Protein AF-A0A1G8CJ69-F1 (afdb_monomer)

Sequence (286 aa):
MAADPPPPPDDTPDSRPATDNGPPLNPCVRALREAMRLYAEAVLDRARAMPDGRVGAVDLLAIQAYLMRRDSNVEAYLDSLMVECREWQRAALMNELRGDTFHRLLVGLFEDRLTPRGELGRDDPERLPRQALPAFFQWAHGVLGAEFVTRQERACERAKGRLIEQAGMAFDWADLERQPEVVTILQETAYRLITHFGRNFRGKVATFITKMNYNLTETDRSFGLGRGYLINERRTRLLLSALIRPIDPEAMGPEARQTLARNLGEGKLAIIQRLKAEVASLDGGG

Secondary structure (DSSP, 8-state):
-PPPPPPPP------------PSPP-HHHHHHHHHHHHHHHHHHHHHHTSTT----HHHHHHHHHHHTTS-HHHHHHHHHHHHHHHHHHHHHHHHHHHH-HHHHHHHHTTGGGBPPTT----S-TTSB-GGGHHHHHHHHHHHH-HHHHHHHHHHHHHHHHHHHHHHTT---HHHHHT-HHHHHHHHHHHHHHHHTTTTSHHHHHHHHHHHHHHTS-THHHHTT--GGGS--HHHHHHHHHHHHGGG-TTSS-HHHHHHHHHHH-HHHHHHHHHHHHHHHGGGG--

Radius of gyration: 27.75 Å; Cα contacts (8 Å, |Δi|>4): 215; chains: 1; bounding box: 89×52×67 Å

Solvent-accessible surface area (backbone atoms only — not comparable to full-atom values): 16541 Å² total; per-residue (Å²): 138,85,81,82,79,80,81,79,84,82,86,68,81,82,86,65,81,81,74,88,72,64,79,82,71,55,48,54,60,48,40,52,52,48,56,50,46,55,51,51,49,55,51,51,53,50,14,71,74,31,97,83,51,66,73,50,74,69,52,52,52,47,50,52,51,41,73,73,67,72,46,75,68,56,52,54,49,52,49,50,36,53,48,49,24,48,52,48,50,50,50,50,49,55,52,47,46,71,68,38,59,43,56,43,56,59,44,63,52,41,53,91,37,37,42,61,89,95,53,78,55,56,77,50,71,84,38,39,44,66,84,44,49,64,35,48,51,57,49,47,46,71,74,61,32,67,72,54,50,57,53,48,37,55,50,40,48,51,54,47,50,52,45,33,72,74,50,49,94,67,67,54,70,72,62,51,60,65,34,70,67,47,45,45,52,51,34,55,49,31,49,56,64,56,56,68,31,74,89,46,47,69,65,43,48,54,51,47,36,50,53,42,37,66,68,55,54,67,64,38,64,76,70,67,52,49,81,47,65,58,61,44,60,60,37,49,29,55,53,53,53,32,44,39,59,80,63,40,62,85,86,39,56,73,68,56,33,50,51,49,32,70,71,72,34,64,81,54,52,60,54,46,55,55,50,51,54,57,46,62,54,45,81,73,70,136

Nearest PDB structures (foldseek):
  6r6g-assembly1_AI  TM=2.633E-01  e=9.887E+00  Canis lupus familiaris

Organism: NCBI:txid83401

Structure (mmCIF, N/CA/C/O backbone):
data_AF-A0A1G8CJ69-F1
#
_entry.id   AF-A0A1G8CJ69-F1
#
loop_
_atom_site.group_PDB
_atom_site.id
_atom_site.type_symbol
_atom_site.label_atom_id
_atom_site.label_alt_id
_atom_site.label_comp_id
_atom_site.label_asym_id
_atom_site.label_entity_id
_atom_site.label_seq_id
_atom_site.pdbx_PDB_ins_code
_atom_site.Cartn_x
_atom_site.Cartn_y
_atom_site.Cartn_z
_atom_site.occupancy
_atom_site.B_iso_or_equiv
_atom_site.auth_seq_id
_atom_site.auth_comp_id
_atom_site.auth_asym_id
_atom_site.auth_atom_id
_atom_site.pdbx_PDB_model_num
ATOM 1 N N . MET A 1 1 ? 67.871 -35.019 26.851 1.00 45.22 1 MET A N 1
ATOM 2 C CA . MET A 1 1 ? 67.295 -35.215 25.505 1.00 45.22 1 MET A CA 1
ATOM 3 C C . MET A 1 1 ? 66.673 -33.894 25.098 1.00 45.22 1 MET A C 1
ATOM 5 O O . MET A 1 1 ? 65.666 -33.521 25.682 1.00 45.22 1 MET A O 1
ATOM 9 N N . ALA A 1 2 ? 67.347 -33.137 24.234 1.00 42.69 2 ALA A N 1
ATOM 10 C CA . ALA A 1 2 ? 66.811 -31.895 23.683 1.00 42.69 2 ALA A CA 1
ATOM 11 C C . ALA A 1 2 ? 65.907 -32.257 22.497 1.00 42.69 2 ALA A C 1
ATOM 13 O O . ALA A 1 2 ? 66.294 -33.095 21.686 1.00 42.69 2 ALA A O 1
ATOM 14 N N . ALA A 1 3 ? 64.696 -31.703 22.460 1.00 48.47 3 ALA A N 1
ATOM 15 C CA . ALA A 1 3 ? 63.753 -31.902 21.367 1.00 48.47 3 ALA A CA 1
ATOM 16 C C . ALA A 1 3 ? 64.145 -31.008 20.183 1.00 48.47 3 ALA A C 1
ATOM 18 O O . ALA A 1 3 ? 64.441 -29.829 20.388 1.00 48.47 3 ALA A O 1
ATOM 19 N N . ASP A 1 4 ? 64.156 -31.575 18.977 1.00 51.31 4 ASP A N 1
ATOM 20 C CA . ASP A 1 4 ? 64.440 -30.834 17.748 1.00 51.31 4 ASP A CA 1
ATOM 21 C C . ASP A 1 4 ? 63.375 -29.755 17.487 1.00 51.31 4 ASP A C 1
ATOM 23 O O . ASP A 1 4 ? 62.184 -29.982 17.741 1.00 51.31 4 ASP A O 1
ATOM 27 N N . PRO A 1 5 ? 63.774 -28.576 16.978 1.00 56.09 5 PRO A N 1
ATOM 28 C CA . PRO A 1 5 ? 62.833 -27.532 16.609 1.00 56.09 5 PRO A CA 1
ATOM 29 C C . PRO A 1 5 ? 62.023 -27.929 15.360 1.00 56.09 5 PRO A C 1
ATOM 31 O O . PRO A 1 5 ? 62.536 -28.625 14.480 1.00 56.09 5 PRO A O 1
ATOM 34 N N . PRO A 1 6 ? 60.757 -27.483 15.262 1.00 56.31 6 PRO A N 1
ATOM 35 C CA . PRO A 1 6 ? 59.892 -27.799 14.132 1.00 56.31 6 PRO A CA 1
ATOM 36 C C . PRO A 1 6 ? 60.405 -27.160 12.830 1.00 56.31 6 PRO A C 1
ATOM 38 O O . PRO A 1 6 ? 61.030 -26.095 12.872 1.00 56.31 6 PRO A O 1
ATOM 41 N N . PRO A 1 7 ? 60.131 -27.786 11.669 1.00 57.97 7 PRO A N 1
ATOM 42 C CA . PRO A 1 7 ? 60.542 -27.251 10.379 1.00 57.97 7 PRO A CA 1
ATOM 43 C C . PRO A 1 7 ? 59.833 -25.918 10.077 1.00 57.97 7 PRO A C 1
ATOM 45 O O . PRO A 1 7 ? 58.704 -25.705 10.531 1.00 57.97 7 PRO A O 1
ATOM 48 N N . PRO A 1 8 ? 60.481 -25.018 9.317 1.00 53.69 8 PRO A N 1
ATOM 49 C CA . PRO A 1 8 ? 59.884 -23.748 8.925 1.00 53.69 8 PRO A CA 1
ATOM 50 C C . PRO A 1 8 ? 58.683 -23.956 7.984 1.00 53.69 8 PRO A C 1
ATOM 52 O O . PRO A 1 8 ? 58.622 -24.971 7.285 1.00 53.69 8 PRO A O 1
ATOM 55 N N . PRO A 1 9 ? 57.726 -23.009 7.967 1.00 47.78 9 PRO A N 1
ATOM 56 C CA . PRO A 1 9 ? 56.557 -23.074 7.100 1.00 47.78 9 PRO A CA 1
ATOM 57 C C . PRO A 1 9 ? 56.954 -23.018 5.619 1.00 47.78 9 PRO A C 1
ATOM 59 O O . PRO A 1 9 ? 57.871 -22.301 5.224 1.00 47.78 9 PRO A O 1
ATOM 62 N N . ASP A 1 10 ? 56.250 -23.813 4.821 1.00 49.62 10 ASP A N 1
ATOM 63 C CA . ASP A 1 10 ? 56.398 -23.920 3.372 1.00 49.62 10 ASP A CA 1
ATOM 64 C C . ASP A 1 10 ? 55.768 -22.685 2.700 1.00 49.62 10 ASP A C 1
ATOM 66 O O . ASP A 1 10 ? 54.551 -22.603 2.544 1.00 49.62 10 ASP A O 1
ATOM 70 N N . ASP A 1 11 ? 56.594 -21.695 2.347 1.00 46.69 11 ASP A N 1
ATOM 71 C CA . ASP A 1 11 ? 56.202 -20.478 1.615 1.00 46.69 11 ASP A CA 1
ATOM 72 C C . ASP A 1 11 ? 56.111 -20.735 0.097 1.00 46.69 11 ASP A C 1
ATOM 74 O O . ASP A 1 11 ? 56.645 -19.984 -0.726 1.00 46.69 11 ASP A O 1
ATOM 78 N N . THR A 1 12 ? 55.440 -21.811 -0.316 1.00 44.16 12 THR A N 1
ATOM 79 C CA . THR A 1 12 ? 55.076 -21.990 -1.723 1.00 44.16 12 THR A CA 1
ATOM 80 C C . THR A 1 12 ? 53.770 -21.237 -2.019 1.00 44.16 12 THR A C 1
ATOM 82 O O . THR A 1 12 ? 52.742 -21.514 -1.399 1.00 44.16 12 THR A O 1
ATOM 85 N N . PRO A 1 13 ? 53.757 -20.268 -2.961 1.00 41.50 13 PRO A N 1
ATOM 86 C CA . PRO A 1 13 ? 52.532 -19.583 -3.355 1.00 41.50 13 PRO A CA 1
ATOM 87 C C . PRO A 1 13 ? 51.543 -20.600 -3.934 1.00 41.50 13 PRO A C 1
ATOM 89 O O . PRO A 1 13 ? 51.827 -21.235 -4.955 1.00 41.50 13 PRO A O 1
ATOM 92 N N . ASP A 1 14 ? 50.390 -20.745 -3.276 1.00 41.66 14 ASP A N 1
ATOM 93 C CA . ASP A 1 14 ? 49.285 -21.615 -3.686 1.00 41.66 14 ASP A CA 1
ATOM 94 C C . ASP A 1 14 ? 48.839 -21.221 -5.103 1.00 41.66 14 ASP A C 1
ATOM 96 O O . ASP A 1 14 ? 48.087 -20.273 -5.323 1.00 41.66 14 ASP A O 1
ATOM 100 N N . SER A 1 15 ? 49.372 -21.932 -6.094 1.00 43.75 15 SER A N 1
ATOM 101 C CA . SER A 1 15 ? 49.127 -21.714 -7.519 1.00 43.75 15 SER A CA 1
ATOM 102 C C . SER A 1 15 ? 47.816 -22.383 -7.925 1.00 43.75 15 SER A C 1
ATOM 104 O O . SER A 1 15 ? 47.763 -23.187 -8.855 1.00 43.75 15 SER A O 1
ATOM 106 N N . ARG A 1 16 ? 46.739 -22.081 -7.196 1.00 37.69 16 ARG A N 1
ATOM 107 C CA . ARG A 1 16 ? 45.383 -22.427 -7.615 1.00 37.69 16 ARG A CA 1
ATOM 108 C C . ARG A 1 16 ? 44.855 -21.272 -8.457 1.00 37.69 16 ARG A C 1
ATOM 110 O O . ARG A 1 16 ? 44.857 -20.138 -7.979 1.00 37.69 16 ARG A O 1
ATOM 117 N N . PRO A 1 17 ? 44.404 -21.515 -9.699 1.00 35.09 17 PRO A N 1
ATOM 118 C CA . PRO A 1 17 ? 43.742 -20.475 -10.466 1.00 35.09 17 PRO A CA 1
ATOM 119 C C . PRO A 1 17 ? 42.522 -20.011 -9.670 1.00 35.09 17 PRO A C 1
ATOM 121 O O . PRO A 1 17 ? 41.665 -20.819 -9.309 1.00 35.09 17 PRO A O 1
ATOM 124 N N . ALA A 1 18 ? 42.472 -18.714 -9.367 1.00 35.69 18 ALA A N 1
ATOM 125 C CA . ALA A 1 18 ? 41.306 -18.087 -8.775 1.00 35.69 18 ALA A CA 1
ATOM 126 C C . ALA A 1 18 ? 40.129 -18.297 -9.733 1.00 35.69 18 ALA A C 1
ATOM 128 O O . ALA A 1 18 ? 40.021 -17.636 -10.765 1.00 35.69 18 ALA A O 1
ATOM 129 N N . THR A 1 19 ? 39.263 -19.260 -9.430 1.00 38.28 19 THR A N 1
ATOM 130 C CA . THR A 1 19 ? 37.958 -19.333 -10.071 1.00 38.28 19 THR A CA 1
ATOM 131 C C . THR A 1 19 ? 37.198 -18.090 -9.640 1.00 38.28 19 THR A C 1
ATOM 133 O O . THR A 1 19 ? 36.816 -17.981 -8.474 1.00 38.28 19 THR A O 1
ATOM 136 N N . ASP A 1 20 ? 37.019 -17.161 -10.577 1.00 40.16 20 ASP A N 1
ATOM 137 C CA . ASP A 1 20 ? 36.203 -15.945 -10.491 1.00 40.16 20 ASP A CA 1
ATOM 138 C C . ASP A 1 20 ? 34.706 -16.293 -10.377 1.00 40.16 20 ASP A C 1
ATOM 140 O O . ASP A 1 20 ? 33.864 -15.888 -11.170 1.00 40.16 20 ASP A O 1
ATOM 144 N N . ASN A 1 21 ? 34.368 -17.125 -9.393 1.00 40.56 21 ASN A N 1
ATOM 145 C CA . ASN A 1 21 ? 33.006 -17.498 -9.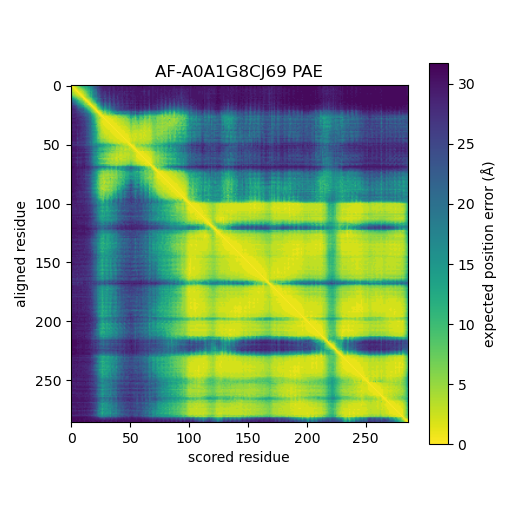042 1.00 40.56 21 ASN A CA 1
ATOM 146 C C . ASN A 1 21 ? 32.571 -16.656 -7.843 1.00 40.56 21 ASN A C 1
ATOM 148 O O . ASN A 1 21 ? 32.155 -17.173 -6.804 1.00 40.56 21 ASN A O 1
ATOM 152 N N . GLY A 1 22 ? 32.693 -15.334 -7.987 1.00 39.97 22 GLY A N 1
ATOM 153 C CA . GLY A 1 22 ? 31.929 -14.419 -7.153 1.00 39.97 22 GLY A CA 1
ATOM 154 C C . GLY A 1 22 ? 30.428 -14.719 -7.281 1.00 39.97 22 GLY A C 1
ATOM 155 O O . GLY A 1 22 ? 29.999 -15.354 -8.251 1.00 39.97 22 GLY A O 1
ATOM 156 N N . PRO A 1 23 ? 29.600 -14.289 -6.312 1.00 45.31 23 PRO A N 1
ATOM 157 C CA . PRO A 1 23 ? 28.154 -14.429 -6.433 1.00 45.31 23 PRO A CA 1
ATOM 158 C C . PRO A 1 23 ? 27.693 -13.867 -7.789 1.00 45.31 23 PRO A C 1
ATOM 160 O O . PRO A 1 23 ? 28.238 -12.849 -8.233 1.00 45.31 23 PRO A O 1
ATOM 163 N N . PRO A 1 24 ? 26.722 -14.513 -8.462 1.00 58.28 24 PRO A N 1
ATOM 164 C CA . PRO A 1 24 ? 26.278 -14.080 -9.779 1.00 58.28 24 PRO A CA 1
ATOM 165 C C . PRO A 1 24 ? 25.911 -12.596 -9.730 1.00 58.28 24 PRO A C 1
ATOM 167 O O . PRO A 1 24 ? 25.142 -12.157 -8.872 1.00 58.28 24 PRO A O 1
ATOM 170 N N . LEU A 1 25 ? 26.516 -11.816 -10.629 1.00 58.97 25 LEU A N 1
ATOM 171 C CA . LEU A 1 25 ? 26.306 -10.375 -10.696 1.00 58.97 25 LEU A CA 1
ATOM 172 C C . LEU A 1 25 ? 24.818 -10.043 -10.823 1.00 58.97 25 LEU A C 1
ATOM 174 O O . LEU A 1 25 ? 24.097 -10.677 -11.594 1.00 58.97 25 LEU A O 1
ATOM 178 N N . ASN A 1 26 ? 24.389 -9.003 -10.100 1.00 71.25 26 ASN A N 1
ATOM 179 C CA . ASN A 1 26 ? 23.052 -8.424 -10.212 1.00 71.25 26 ASN A CA 1
ATOM 180 C C . ASN A 1 26 ? 22.686 -8.248 -11.706 1.00 71.25 26 ASN A C 1
ATOM 182 O O . ASN A 1 26 ? 23.450 -7.591 -12.422 1.00 71.25 26 ASN A O 1
ATOM 186 N N . PRO A 1 27 ? 21.547 -8.787 -12.185 1.00 68.44 27 PRO A N 1
ATOM 187 C CA . PRO A 1 27 ? 21.136 -8.712 -13.588 1.00 68.44 27 PRO A CA 1
ATOM 188 C C . PRO A 1 27 ? 21.118 -7.293 -14.166 1.00 68.44 27 PRO A C 1
ATOM 190 O O . PRO A 1 27 ? 21.451 -7.110 -15.330 1.00 68.44 27 PRO A O 1
ATOM 193 N N . CYS A 1 28 ? 20.832 -6.271 -13.356 1.00 66.81 28 CYS A N 1
ATOM 194 C CA . CYS A 1 28 ? 20.892 -4.869 -13.772 1.00 66.81 28 CYS A CA 1
ATOM 195 C C . CYS A 1 28 ? 22.339 -4.383 -13.982 1.00 66.81 28 CYS A C 1
ATOM 197 O O . CYS A 1 28 ? 22.621 -3.633 -14.914 1.00 66.81 28 CYS A O 1
ATOM 199 N N . VAL A 1 29 ? 23.280 -4.840 -13.149 1.00 71.62 29 VAL A N 1
ATOM 200 C CA . VAL A 1 29 ? 24.717 -4.561 -13.321 1.00 71.62 29 VAL A CA 1
ATOM 201 C C . VAL A 1 29 ? 25.265 -5.323 -14.526 1.00 71.62 29 VAL A C 1
ATOM 203 O O . VAL A 1 29 ? 26.074 -4.779 -15.275 1.00 71.62 29 VAL A O 1
ATOM 206 N N . ARG A 1 30 ? 24.793 -6.554 -14.754 1.00 73.81 30 ARG A N 1
ATOM 207 C CA . ARG A 1 30 ? 25.085 -7.330 -15.964 1.00 73.81 30 ARG A CA 1
ATOM 208 C C . ARG A 1 30 ? 24.568 -6.616 -17.215 1.00 73.81 30 ARG A C 1
ATOM 210 O O . ARG A 1 30 ? 25.341 -6.443 -18.148 1.00 73.81 30 ARG A O 1
ATOM 217 N N . ALA A 1 31 ? 23.324 -6.136 -17.202 1.00 68.88 31 ALA A N 1
ATOM 218 C CA . ALA A 1 31 ? 22.724 -5.392 -18.308 1.00 68.88 31 ALA A CA 1
ATOM 219 C C . ALA A 1 31 ? 23.498 -4.106 -18.633 1.00 68.88 31 ALA A C 1
ATOM 221 O O . ALA A 1 31 ? 23.825 -3.856 -19.790 1.00 68.88 31 ALA A O 1
ATOM 222 N N . LEU A 1 32 ? 23.865 -3.326 -17.610 1.00 70.88 32 LEU A N 1
ATOM 223 C CA . LEU A 1 32 ? 24.667 -2.114 -17.783 1.00 70.88 32 LEU A CA 1
ATOM 224 C C . LEU A 1 32 ? 26.063 -2.422 -18.341 1.00 70.88 32 LEU A C 1
ATOM 226 O O . LEU A 1 32 ? 26.527 -1.750 -19.260 1.00 70.88 32 LEU A O 1
ATOM 230 N N . ARG A 1 33 ? 26.729 -3.450 -17.802 1.00 77.88 33 ARG A N 1
ATOM 231 C CA . ARG A 1 33 ? 28.052 -3.887 -18.264 1.00 77.88 33 ARG A CA 1
ATOM 232 C C . ARG A 1 33 ? 28.015 -4.330 -19.720 1.00 77.88 33 ARG A C 1
ATOM 234 O O . ARG A 1 33 ? 28.920 -4.000 -20.477 1.00 77.88 33 ARG A O 1
ATOM 241 N N . GLU A 1 34 ? 26.971 -5.046 -20.103 1.00 74.50 34 GLU A N 1
ATOM 242 C CA . GLU A 1 34 ? 26.812 -5.564 -21.452 1.00 74.50 34 GLU A CA 1
ATOM 243 C C . GLU A 1 34 ? 26.470 -4.458 -22.458 1.00 74.50 34 GLU A C 1
ATOM 245 O O . GLU A 1 34 ? 27.076 -4.392 -23.525 1.00 74.50 34 GLU A O 1
ATOM 250 N N . ALA A 1 35 ? 25.602 -3.511 -22.087 1.00 74.06 35 ALA A N 1
ATOM 251 C CA . ALA A 1 35 ? 25.347 -2.314 -22.889 1.00 74.06 35 ALA A CA 1
ATOM 252 C C . ALA A 1 35 ? 26.631 -1.487 -23.103 1.00 74.06 35 ALA A C 1
ATOM 254 O O . ALA A 1 35 ? 26.912 -1.036 -24.214 1.00 74.06 35 ALA A O 1
ATOM 255 N N . MET A 1 36 ? 27.451 -1.339 -22.057 1.00 78.44 36 MET A N 1
ATOM 256 C CA . MET A 1 36 ? 28.762 -0.693 -22.157 1.00 78.44 36 MET A CA 1
ATOM 257 C C . MET A 1 36 ? 29.745 -1.479 -23.033 1.00 78.44 36 MET A C 1
ATOM 259 O O . MET A 1 36 ? 30.497 -0.859 -23.783 1.00 78.44 36 MET A O 1
ATOM 263 N N . ARG A 1 37 ? 29.743 -2.818 -22.961 1.00 84.06 37 ARG A N 1
ATOM 264 C CA . ARG A 1 37 ? 30.584 -3.686 -23.800 1.00 84.06 37 ARG A CA 1
ATOM 265 C C . ARG A 1 37 ? 30.247 -3.503 -25.278 1.00 84.06 37 ARG A C 1
ATOM 267 O O . ARG A 1 37 ? 31.147 -3.221 -26.060 1.00 84.06 37 ARG A O 1
ATOM 274 N N . LEU A 1 38 ? 28.965 -3.578 -25.637 1.00 81.00 38 LEU A N 1
ATOM 275 C CA . LEU A 1 38 ? 28.490 -3.391 -27.014 1.00 81.00 38 LEU A CA 1
ATOM 276 C C . LEU A 1 38 ? 28.837 -1.999 -27.558 1.00 81.00 38 LEU A C 1
ATOM 278 O O . LEU A 1 38 ? 29.275 -1.864 -28.699 1.00 81.00 38 LEU A O 1
ATOM 282 N N . TYR A 1 39 ? 28.700 -0.961 -26.727 1.00 78.75 39 TYR A N 1
ATOM 283 C CA . TYR A 1 39 ? 29.102 0.394 -27.100 1.00 78.75 39 TYR A CA 1
ATOM 284 C C . TYR A 1 39 ? 30.619 0.505 -27.315 1.00 78.75 39 TYR A C 1
ATOM 286 O O . TYR A 1 39 ? 31.064 1.075 -28.310 1.00 78.75 39 TYR A O 1
ATOM 294 N N . ALA A 1 40 ? 31.425 -0.062 -26.412 1.00 82.50 40 ALA A N 1
ATOM 295 C CA . ALA A 1 40 ? 32.881 -0.050 -26.521 1.00 82.50 40 ALA A CA 1
ATOM 296 C C . ALA A 1 40 ? 33.382 -0.831 -27.746 1.00 82.50 40 ALA A C 1
ATOM 298 O O . ALA A 1 40 ? 34.284 -0.359 -28.434 1.00 82.50 40 ALA A O 1
ATOM 299 N N . GLU A 1 41 ? 32.779 -1.981 -28.056 1.00 84.56 41 GLU A N 1
ATOM 300 C CA . GLU A 1 41 ? 33.082 -2.763 -29.261 1.00 84.56 41 GLU A CA 1
ATOM 301 C C . GLU A 1 41 ? 32.765 -1.977 -30.532 1.00 84.56 41 GLU A C 1
ATOM 303 O O . GLU A 1 41 ? 33.629 -1.855 -31.397 1.00 84.56 41 GLU A O 1
ATOM 308 N N . ALA A 1 42 ? 31.599 -1.328 -30.602 1.00 82.19 42 ALA A N 1
ATOM 309 C CA . ALA A 1 42 ? 31.244 -0.487 -31.743 1.00 82.19 42 ALA A CA 1
ATOM 310 C C . ALA A 1 42 ? 32.211 0.701 -31.930 1.00 82.19 42 ALA A C 1
ATOM 312 O O . ALA A 1 42 ? 32.566 1.048 -33.059 1.00 82.19 42 ALA A O 1
ATOM 313 N N . VAL A 1 43 ? 32.683 1.309 -30.835 1.00 82.19 43 VAL A N 1
ATOM 314 C CA . VAL A 1 43 ? 33.709 2.366 -30.876 1.00 82.19 43 VAL A CA 1
ATOM 315 C C . VAL A 1 43 ? 35.056 1.816 -31.349 1.00 82.19 43 VAL A C 1
ATOM 317 O O . VAL A 1 43 ? 35.713 2.452 -32.173 1.00 82.19 43 VAL A O 1
ATOM 320 N N . LEU A 1 44 ? 35.472 0.642 -30.866 1.00 83.88 44 LEU A N 1
ATOM 321 C CA . LEU A 1 44 ? 36.734 0.007 -31.255 1.00 83.88 44 LEU A CA 1
ATOM 322 C C . LEU A 1 44 ? 36.736 -0.418 -32.723 1.00 83.88 44 LEU A C 1
ATOM 324 O O . LEU A 1 44 ? 37.721 -0.186 -33.422 1.00 83.88 44 LEU A O 1
ATOM 328 N N . ASP A 1 45 ? 35.642 -0.992 -33.212 1.00 84.50 45 ASP A N 1
ATOM 329 C CA . ASP A 1 45 ? 35.514 -1.378 -34.616 1.00 84.50 45 ASP A CA 1
ATOM 330 C C . ASP A 1 45 ? 35.494 -0.149 -35.526 1.00 84.50 45 ASP A C 1
ATOM 332 O O . ASP A 1 45 ? 36.147 -0.137 -36.573 1.00 84.50 45 ASP A O 1
ATOM 336 N N . ARG A 1 46 ? 34.848 0.940 -35.089 1.00 82.06 46 ARG A N 1
ATOM 337 C CA . ARG A 1 46 ? 34.913 2.221 -35.797 1.00 82.06 46 ARG A CA 1
ATOM 338 C C . ARG A 1 46 ? 36.326 2.799 -35.807 1.00 82.06 46 ARG A C 1
ATOM 340 O O . ARG A 1 46 ? 36.763 3.255 -36.856 1.00 82.06 46 ARG A O 1
ATOM 347 N N . ALA A 1 47 ? 37.048 2.742 -34.689 1.00 82.81 47 ALA A N 1
ATOM 348 C CA . ALA A 1 47 ? 38.440 3.184 -34.610 1.00 82.81 47 ALA A CA 1
ATOM 349 C C . ALA A 1 47 ? 39.344 2.372 -35.551 1.00 82.81 47 ALA A C 1
ATOM 351 O O . ALA A 1 47 ? 40.150 2.947 -36.272 1.00 82.81 47 ALA A O 1
ATOM 352 N N . ARG A 1 48 ? 39.174 1.044 -35.603 1.00 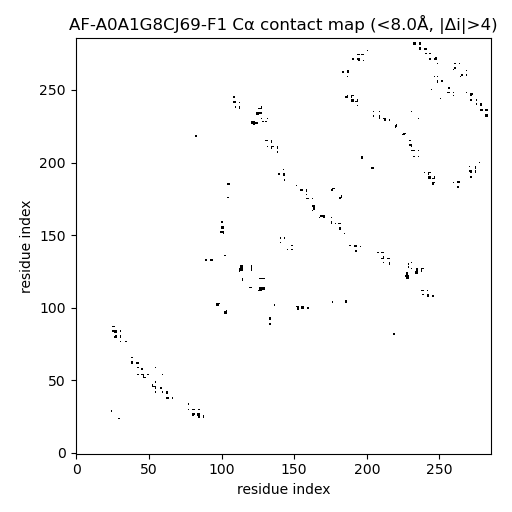86.06 48 ARG A N 1
ATOM 353 C CA . ARG A 1 48 ? 39.927 0.147 -36.502 1.00 86.06 48 ARG A CA 1
ATOM 354 C C . ARG A 1 48 ? 39.648 0.405 -37.981 1.00 86.06 48 ARG A C 1
ATOM 356 O O . ARG A 1 48 ? 40.527 0.187 -38.807 1.00 86.06 48 ARG A O 1
ATOM 363 N N . ALA A 1 49 ? 38.440 0.851 -38.312 1.00 84.62 49 ALA A N 1
ATOM 364 C CA . ALA A 1 49 ? 38.057 1.202 -39.676 1.00 84.62 49 ALA A CA 1
ATOM 365 C C . ALA A 1 49 ? 38.574 2.586 -40.123 1.00 84.62 49 ALA A C 1
ATOM 367 O O . ALA A 1 49 ? 38.471 2.914 -41.306 1.00 84.62 49 ALA A O 1
ATOM 368 N N . MET A 1 50 ? 39.109 3.401 -39.206 1.00 80.19 50 MET A N 1
ATOM 369 C CA . MET A 1 50 ? 39.623 4.741 -39.497 1.00 80.19 50 MET A CA 1
ATOM 370 C C . MET A 1 50 ? 41.142 4.708 -39.748 1.00 80.19 50 MET A C 1
ATOM 372 O O . MET A 1 50 ? 41.872 4.119 -38.950 1.00 80.19 50 MET A O 1
ATOM 376 N N . PRO A 1 51 ? 41.658 5.373 -40.804 1.00 77.81 51 PRO A N 1
ATOM 377 C CA . PRO A 1 51 ? 43.085 5.347 -41.151 1.00 77.81 51 PRO A CA 1
ATOM 378 C C . PRO A 1 51 ? 44.028 5.876 -40.061 1.00 77.81 51 PRO A C 1
ATOM 380 O O . PRO A 1 51 ? 45.186 5.475 -40.001 1.00 77.81 51 PRO A O 1
ATOM 383 N N . ASP A 1 52 ? 43.548 6.787 -39.214 1.00 84.00 52 ASP A N 1
ATOM 384 C CA . ASP A 1 52 ? 44.300 7.409 -38.121 1.00 84.00 52 ASP A CA 1
ATOM 385 C C . ASP A 1 52 ? 43.896 6.882 -36.732 1.00 84.00 52 ASP A C 1
ATOM 387 O O . ASP A 1 52 ? 44.406 7.359 -35.715 1.00 84.00 52 ASP A O 1
ATOM 391 N N . GLY A 1 53 ? 42.981 5.907 -36.675 1.00 76.38 53 GLY A N 1
ATOM 392 C CA . GLY A 1 53 ? 42.489 5.314 -35.433 1.00 76.38 53 GLY A CA 1
ATOM 393 C C . GLY A 1 53 ? 41.643 6.248 -34.564 1.00 76.38 53 GLY A C 1
ATOM 394 O O . GLY A 1 53 ? 41.342 5.903 -33.419 1.00 76.38 53 GLY A O 1
ATOM 395 N N . ARG A 1 54 ? 41.278 7.443 -35.051 1.00 78.88 54 ARG A N 1
ATOM 396 C CA . ARG A 1 54 ? 40.570 8.449 -34.252 1.00 78.88 54 ARG A CA 1
ATOM 397 C C . ARG A 1 54 ? 39.071 8.386 -34.509 1.00 78.88 54 ARG A C 1
ATOM 399 O O . ARG A 1 54 ? 38.610 8.443 -35.642 1.00 78.88 54 ARG A O 1
ATOM 406 N N . VAL A 1 55 ? 38.309 8.319 -33.421 1.00 79.31 55 VAL A N 1
ATOM 407 C CA . VAL A 1 55 ? 36.844 8.388 -33.440 1.00 79.31 55 VAL A CA 1
ATOM 408 C C . VAL A 1 55 ? 36.437 9.786 -32.991 1.00 79.31 55 VAL A C 1
ATOM 410 O O . VAL A 1 55 ? 36.724 10.188 -31.862 1.00 79.31 55 VAL A O 1
ATOM 413 N N . GLY A 1 56 ? 35.812 10.553 -33.885 1.00 80.94 56 GLY A N 1
ATOM 414 C CA . GLY A 1 56 ? 35.353 11.907 -33.590 1.00 80.94 56 GLY A CA 1
ATOM 415 C C . GLY A 1 56 ? 33.971 11.934 -32.934 1.00 80.94 56 GLY A C 1
ATOM 416 O O . GLY A 1 56 ? 33.242 10.945 -32.912 1.00 80.94 56 GLY A O 1
ATOM 417 N N . ALA A 1 57 ? 33.557 13.106 -32.449 1.00 74.81 57 ALA A N 1
ATOM 418 C CA . ALA A 1 57 ? 32.232 13.291 -31.847 1.00 74.81 57 ALA A CA 1
ATOM 419 C C . ALA A 1 57 ? 31.076 12.935 -32.807 1.00 74.81 57 ALA A C 1
ATOM 421 O O . ALA A 1 57 ? 30.056 12.405 -32.376 1.00 74.81 57 ALA A O 1
ATOM 422 N N . VAL A 1 58 ? 31.246 13.178 -34.112 1.00 78.75 58 VAL A N 1
ATOM 423 C CA . VAL A 1 58 ? 30.258 12.815 -35.142 1.00 78.75 58 VAL A CA 1
ATOM 424 C C . VAL A 1 58 ? 30.151 11.294 -35.303 1.00 78.75 58 VAL A C 1
ATOM 426 O O . VAL A 1 58 ? 29.046 10.778 -35.451 1.00 78.75 58 VAL A O 1
ATOM 429 N N . ASP A 1 59 ? 31.266 10.567 -35.208 1.00 76.50 59 ASP A N 1
ATOM 430 C CA . ASP A 1 59 ? 31.279 9.102 -35.260 1.00 76.50 59 ASP A CA 1
ATOM 431 C C . ASP A 1 59 ? 30.636 8.486 -34.018 1.00 76.50 59 ASP A C 1
ATOM 433 O O . ASP A 1 59 ? 29.875 7.531 -34.138 1.00 76.50 59 ASP A O 1
ATOM 437 N N . LEU A 1 60 ? 30.876 9.060 -32.834 1.00 75.12 60 LEU A N 1
ATOM 438 C CA . LEU A 1 60 ? 30.219 8.632 -31.596 1.00 75.12 60 LEU A CA 1
ATOM 439 C C . LEU A 1 60 ? 28.701 8.842 -31.660 1.00 75.12 60 LEU A C 1
ATOM 441 O O . LEU A 1 60 ? 27.944 7.946 -31.294 1.00 75.12 60 LEU A O 1
ATOM 445 N N . LEU A 1 61 ? 28.246 9.982 -32.188 1.00 75.94 61 LEU A N 1
ATOM 446 C CA . LEU A 1 61 ? 26.820 10.241 -32.411 1.00 75.94 61 LEU A CA 1
ATOM 447 C C . LEU A 1 61 ? 26.222 9.292 -33.459 1.00 75.94 61 LEU A C 1
ATOM 449 O O . LEU A 1 61 ? 25.075 8.872 -33.319 1.00 75.94 61 LEU A O 1
ATOM 453 N N . ALA A 1 62 ? 26.988 8.916 -34.486 1.00 77.06 62 ALA A N 1
ATOM 454 C CA . ALA A 1 62 ? 26.568 7.935 -35.482 1.00 77.06 62 ALA A CA 1
ATOM 455 C C . ALA A 1 62 ? 26.504 6.509 -34.908 1.00 77.06 62 ALA A C 1
ATOM 457 O O . ALA A 1 62 ? 25.555 5.793 -35.210 1.00 77.06 62 ALA A O 1
ATOM 458 N N . ILE A 1 63 ? 27.450 6.114 -34.047 1.00 77.06 63 ILE A N 1
ATOM 459 C CA . ILE A 1 63 ? 27.436 4.840 -33.308 1.00 77.06 63 ILE A CA 1
ATOM 460 C C . ILE A 1 63 ? 26.245 4.796 -32.353 1.00 77.06 63 ILE A C 1
ATOM 462 O O . ILE A 1 63 ? 25.503 3.818 -32.337 1.00 77.06 63 ILE A O 1
ATOM 466 N N . GLN A 1 64 ? 26.007 5.879 -31.612 1.00 71.81 64 GLN A N 1
ATOM 467 C CA . GLN A 1 64 ? 24.831 6.013 -30.762 1.00 71.81 64 GLN A CA 1
ATOM 468 C C . GLN A 1 64 ? 23.549 5.898 -31.595 1.00 71.81 64 GLN A C 1
ATOM 470 O O . GLN A 1 64 ? 22.667 5.120 -31.255 1.00 71.81 64 GLN A O 1
ATOM 475 N N . ALA A 1 65 ? 23.450 6.608 -32.722 1.00 73.56 65 ALA A N 1
ATOM 476 C CA . ALA A 1 65 ? 22.294 6.528 -33.610 1.00 73.56 65 ALA A CA 1
ATOM 477 C C . ALA A 1 65 ? 22.134 5.147 -34.267 1.00 73.56 65 ALA A C 1
ATOM 479 O O . ALA A 1 65 ? 21.006 4.749 -34.529 1.00 73.56 65 ALA A O 1
ATOM 480 N N . TYR A 1 66 ? 23.227 4.428 -34.534 1.00 70.94 66 TYR A N 1
ATOM 481 C CA . TYR A 1 66 ? 23.246 3.073 -35.091 1.00 70.94 66 TYR A CA 1
ATOM 482 C C . TYR A 1 66 ? 22.730 2.045 -34.081 1.00 70.94 66 TYR A C 1
ATOM 484 O O . TYR A 1 66 ? 21.789 1.313 -34.391 1.00 70.94 66 TYR A O 1
ATOM 492 N N . LEU A 1 67 ? 23.261 2.073 -32.855 1.00 72.00 67 LEU A N 1
ATOM 493 C CA . LEU A 1 67 ? 22.794 1.241 -31.743 1.00 72.00 67 LEU A CA 1
ATOM 494 C C . LEU A 1 67 ? 21.328 1.534 -31.395 1.00 72.00 67 LEU A C 1
ATOM 496 O O . LEU A 1 67 ? 20.582 0.621 -31.068 1.00 72.00 67 LEU A O 1
ATOM 500 N N . MET A 1 68 ? 20.898 2.791 -31.538 1.00 67.00 68 MET A N 1
ATOM 501 C CA . MET A 1 68 ? 19.500 3.200 -31.363 1.00 67.00 68 MET A CA 1
ATOM 502 C C . MET A 1 68 ? 18.596 2.880 -32.569 1.00 67.00 68 MET A C 1
ATOM 504 O O . MET A 1 68 ? 17.381 3.010 -32.442 1.00 67.00 68 MET A O 1
ATOM 508 N N . ARG A 1 69 ? 19.140 2.536 -33.751 1.00 69.75 69 ARG A N 1
ATOM 509 C CA . ARG A 1 69 ? 18.348 2.340 -34.984 1.00 69.75 69 ARG A CA 1
ATOM 510 C C . ARG A 1 69 ? 18.203 0.899 -35.440 1.00 69.75 69 ARG A C 1
ATOM 512 O O . ARG A 1 69 ? 17.156 0.605 -36.011 1.00 69.75 69 ARG A O 1
ATOM 519 N N . ARG A 1 70 ? 19.228 0.047 -35.357 1.00 60.28 70 ARG A N 1
ATOM 520 C CA . ARG A 1 70 ? 19.202 -1.227 -36.097 1.00 60.28 70 ARG A CA 1
ATOM 521 C C . ARG A 1 70 ? 20.161 -2.286 -35.564 1.00 60.28 70 ARG A C 1
ATOM 523 O O . ARG A 1 70 ? 21.217 -2.502 -36.146 1.00 60.28 70 ARG A O 1
ATOM 530 N N . ASP A 1 71 ? 19.691 -3.057 -34.596 1.00 60.31 71 ASP A N 1
ATOM 531 C CA . ASP A 1 71 ? 19.841 -4.510 -34.670 1.00 60.31 71 ASP A CA 1
ATOM 532 C C . ASP A 1 71 ? 18.722 -5.157 -33.846 1.00 60.31 71 ASP A C 1
ATOM 534 O O . ASP A 1 71 ? 18.694 -5.026 -32.622 1.00 60.31 71 ASP A O 1
ATOM 538 N N . SER A 1 72 ? 17.774 -5.832 -34.502 1.00 59.38 72 SER A N 1
ATOM 539 C CA . SER A 1 72 ? 16.638 -6.478 -33.823 1.00 59.38 72 SER A CA 1
ATOM 540 C C . SER A 1 72 ? 17.096 -7.513 -32.794 1.00 59.38 72 SER A C 1
ATOM 542 O O . SER A 1 72 ? 16.374 -7.805 -31.846 1.00 59.38 72 SER A O 1
ATOM 544 N N . ASN A 1 73 ? 18.307 -8.051 -32.964 1.00 64.06 73 ASN A N 1
ATOM 545 C CA . ASN A 1 73 ? 18.906 -8.992 -32.025 1.00 64.06 73 ASN A CA 1
ATOM 546 C C . ASN A 1 73 ? 19.446 -8.294 -30.771 1.00 64.06 73 ASN A C 1
ATOM 548 O O . ASN A 1 73 ? 19.334 -8.845 -29.679 1.00 64.06 73 ASN A O 1
ATOM 552 N N . VAL A 1 74 ? 19.999 -7.082 -30.905 1.00 66.12 74 VAL A N 1
ATOM 553 C CA . VAL A 1 74 ? 20.486 -6.288 -29.765 1.00 66.12 74 VAL A CA 1
ATOM 554 C C . VAL A 1 74 ? 19.311 -5.711 -28.986 1.00 66.12 74 VAL A C 1
ATOM 556 O O . VAL A 1 74 ? 19.324 -5.763 -27.763 1.00 66.12 74 VAL A O 1
ATOM 559 N N . GLU A 1 75 ? 18.274 -5.232 -29.674 1.00 65.06 75 GLU A N 1
ATOM 560 C CA . GLU A 1 75 ? 17.039 -4.759 -29.041 1.00 65.06 75 GLU A CA 1
ATOM 561 C C . GLU A 1 75 ? 16.347 -5.889 -28.266 1.00 65.06 75 GLU A C 1
ATOM 563 O O . GLU A 1 75 ? 16.142 -5.756 -27.064 1.00 65.06 75 GLU A O 1
ATOM 568 N N . ALA A 1 76 ? 16.117 -7.052 -28.891 1.00 66.31 76 ALA A N 1
ATOM 569 C CA . ALA A 1 76 ? 15.512 -8.206 -28.219 1.00 66.31 76 ALA A CA 1
ATOM 570 C C . ALA A 1 76 ? 16.349 -8.718 -27.032 1.00 66.31 76 ALA A C 1
ATOM 572 O O . ALA A 1 76 ? 15.807 -9.130 -26.003 1.00 66.31 76 ALA A O 1
ATOM 573 N N . TYR A 1 77 ? 17.678 -8.687 -27.154 1.00 69.38 77 TYR A N 1
ATOM 574 C CA . TYR A 1 77 ? 18.577 -9.087 -26.078 1.00 69.38 77 TYR A CA 1
ATOM 575 C C . TYR A 1 77 ? 18.580 -8.073 -24.924 1.00 69.38 77 TYR A C 1
ATOM 577 O O . TYR A 1 77 ? 18.430 -8.471 -23.769 1.00 69.38 77 TYR A O 1
ATOM 585 N N . LEU A 1 78 ? 18.664 -6.769 -25.198 1.00 66.88 78 LEU A N 1
ATOM 586 C CA . LEU A 1 78 ? 18.550 -5.728 -24.171 1.00 66.88 78 LEU A CA 1
ATOM 587 C C . LEU A 1 78 ? 17.173 -5.748 -23.499 1.00 66.88 78 LEU A C 1
ATOM 589 O O . LEU A 1 78 ? 17.097 -5.630 -22.276 1.00 66.88 78 LEU A O 1
ATOM 593 N N . ASP A 1 79 ? 16.104 -5.980 -24.258 1.00 68.25 79 ASP A N 1
ATOM 594 C CA . ASP A 1 79 ? 14.761 -6.174 -23.716 1.00 68.25 79 ASP A CA 1
ATOM 595 C C . ASP A 1 79 ? 14.705 -7.382 -22.781 1.00 68.25 79 ASP A C 1
ATOM 597 O O . ASP A 1 79 ? 14.181 -7.262 -21.672 1.00 68.25 79 ASP A O 1
ATOM 601 N N . SER A 1 80 ? 15.310 -8.517 -23.154 1.00 69.44 80 SER A N 1
ATOM 602 C CA . SER A 1 80 ? 15.397 -9.686 -22.267 1.00 69.44 80 SER A CA 1
ATOM 603 C C . SER A 1 80 ? 16.165 -9.385 -20.973 1.00 69.44 80 SER A C 1
ATOM 605 O O . SER A 1 80 ? 15.705 -9.739 -19.888 1.00 69.44 80 SER A O 1
ATOM 607 N N . LEU A 1 81 ? 17.267 -8.631 -21.046 1.00 67.00 81 LEU A N 1
ATOM 608 C CA . LE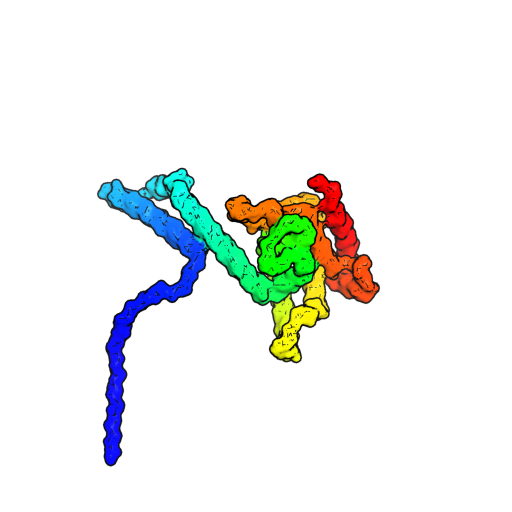U A 1 81 ? 18.042 -8.216 -19.873 1.00 67.00 81 LEU A CA 1
ATOM 609 C C . LEU A 1 81 ? 17.258 -7.237 -18.986 1.00 67.00 81 LEU A C 1
ATOM 611 O O . LEU A 1 81 ? 17.340 -7.291 -17.757 1.00 67.00 81 LEU A O 1
ATOM 615 N N . MET A 1 82 ? 16.464 -6.351 -19.589 1.00 65.81 82 MET A N 1
ATOM 616 C CA . MET A 1 82 ? 15.572 -5.439 -18.873 1.00 65.81 82 MET A CA 1
ATOM 617 C C . MET A 1 82 ? 14.385 -6.165 -18.236 1.00 65.81 82 MET A C 1
ATOM 619 O O . MET A 1 82 ? 13.905 -5.733 -17.185 1.00 65.81 82 MET A O 1
ATOM 623 N N . VAL A 1 83 ? 13.898 -7.250 -18.841 1.00 66.50 83 VAL A N 1
ATOM 624 C CA . VAL A 1 83 ? 12.915 -8.153 -18.228 1.00 66.50 83 VAL A CA 1
ATOM 625 C C . VAL A 1 83 ? 13.535 -8.843 -17.015 1.00 66.50 83 VAL A C 1
ATOM 627 O O . VAL A 1 83 ? 12.986 -8.728 -15.922 1.00 66.50 83 VAL A O 1
ATOM 630 N N . GLU A 1 84 ? 14.715 -9.447 -17.155 1.00 65.56 84 GLU A N 1
ATOM 631 C CA . GLU A 1 84 ? 15.424 -10.103 -16.048 1.00 65.56 84 GLU A CA 1
ATOM 632 C C . GLU A 1 84 ? 15.756 -9.138 -14.899 1.00 65.56 84 GLU A C 1
ATOM 634 O O . GLU A 1 84 ? 15.567 -9.472 -13.730 1.00 65.56 84 GLU A O 1
ATOM 639 N N . CYS A 1 85 ? 16.220 -7.919 -15.197 1.00 64.94 85 CYS A N 1
ATOM 640 C CA . CYS A 1 85 ? 16.470 -6.888 -14.185 1.00 64.94 85 CYS A CA 1
ATOM 641 C C . CYS A 1 85 ? 15.176 -6.499 -13.452 1.00 64.94 85 CYS A C 1
ATOM 643 O O . CYS A 1 85 ? 15.190 -6.355 -12.228 1.00 64.94 85 CYS A O 1
ATOM 645 N N . ARG A 1 86 ? 14.042 -6.395 -14.157 1.00 63.34 86 ARG A N 1
ATOM 646 C CA . ARG A 1 86 ? 12.735 -6.117 -13.540 1.00 63.34 86 ARG A CA 1
ATOM 647 C C . ARG A 1 86 ? 12.237 -7.277 -12.683 1.00 63.34 86 ARG A C 1
ATOM 649 O O . ARG A 1 86 ? 11.747 -7.037 -11.582 1.00 63.34 86 ARG A O 1
ATOM 656 N N . GLU A 1 87 ? 12.386 -8.519 -13.131 1.00 62.62 87 GLU A N 1
ATOM 657 C CA . GLU A 1 87 ? 12.053 -9.707 -12.336 1.00 62.62 87 GLU A CA 1
ATOM 658 C C . GLU A 1 87 ? 12.931 -9.820 -11.091 1.00 62.62 87 GLU A C 1
ATOM 660 O O . GLU A 1 87 ? 12.427 -10.079 -9.998 1.00 62.62 87 GLU A O 1
ATOM 665 N N . TRP A 1 88 ? 14.227 -9.545 -11.227 1.00 65.25 88 TRP A N 1
ATOM 666 C CA . TRP A 1 88 ? 15.158 -9.516 -10.108 1.00 65.25 88 TRP A CA 1
ATOM 667 C C . TRP A 1 88 ? 14.822 -8.401 -9.116 1.00 65.25 88 TRP A C 1
ATOM 669 O O . TRP A 1 88 ? 14.751 -8.665 -7.920 1.00 65.25 88 TRP A O 1
ATOM 679 N N . GLN A 1 89 ? 14.532 -7.181 -9.583 1.00 61.50 89 GLN A N 1
ATOM 680 C CA . GLN A 1 89 ? 14.056 -6.086 -8.728 1.00 61.50 89 GLN A 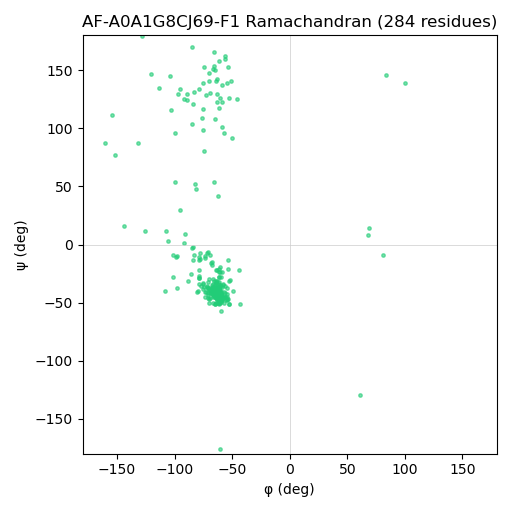CA 1
ATOM 681 C C . GLN A 1 89 ? 12.747 -6.454 -8.029 1.00 61.50 89 GLN A C 1
ATOM 683 O O . GLN A 1 89 ? 12.582 -6.180 -6.844 1.00 61.50 89 GLN A O 1
ATOM 688 N N . ARG A 1 90 ? 11.828 -7.125 -8.731 1.00 61.50 90 ARG A N 1
ATOM 689 C CA . ARG A 1 90 ? 10.568 -7.614 -8.164 1.00 61.50 90 ARG A CA 1
ATOM 690 C C . ARG A 1 90 ? 10.809 -8.667 -7.089 1.00 61.50 90 ARG A C 1
ATOM 692 O O . ARG A 1 90 ? 10.156 -8.617 -6.053 1.00 61.50 90 ARG A O 1
ATOM 699 N N . ALA A 1 91 ? 11.735 -9.597 -7.309 1.00 61.38 91 ALA A N 1
ATOM 700 C CA . ALA A 1 91 ? 12.108 -10.627 -6.344 1.00 61.38 91 ALA A CA 1
ATOM 701 C C . ALA A 1 91 ? 12.847 -10.039 -5.131 1.00 61.38 91 ALA A C 1
ATOM 703 O O . ALA A 1 91 ? 12.544 -10.407 -3.998 1.00 61.38 91 ALA A O 1
ATOM 704 N N . ALA A 1 92 ? 13.766 -9.099 -5.358 1.00 59.38 92 ALA A N 1
ATOM 705 C CA . ALA A 1 92 ? 14.483 -8.372 -4.317 1.00 59.38 92 ALA A CA 1
ATOM 706 C C . ALA A 1 92 ? 13.509 -7.570 -3.450 1.00 59.38 92 ALA A C 1
ATOM 708 O O . ALA A 1 92 ? 13.498 -7.749 -2.237 1.00 59.38 92 ALA A O 1
ATOM 709 N N . LEU A 1 93 ? 12.609 -6.806 -4.073 1.00 60.84 93 LEU A N 1
ATOM 710 C CA . LEU A 1 93 ? 11.548 -6.090 -3.377 1.00 60.84 93 LEU A CA 1
ATOM 711 C C . LEU A 1 93 ? 10.621 -7.063 -2.643 1.00 60.84 93 LEU A C 1
ATOM 713 O O . LEU A 1 93 ? 10.310 -6.850 -1.488 1.00 60.84 93 LEU A O 1
ATOM 717 N N . MET A 1 94 ? 10.211 -8.180 -3.246 1.00 60.38 94 MET A N 1
ATOM 718 C CA . MET A 1 94 ? 9.400 -9.192 -2.551 1.00 60.38 94 MET A CA 1
ATOM 719 C C . MET A 1 94 ? 10.108 -9.807 -1.342 1.00 60.38 94 MET A C 1
ATOM 721 O O . MET A 1 94 ? 9.443 -10.169 -0.375 1.00 60.38 94 MET A O 1
ATOM 725 N N . ASN A 1 95 ? 11.432 -9.935 -1.381 1.00 59.72 95 ASN A N 1
ATOM 726 C CA . ASN A 1 95 ? 12.225 -10.379 -0.239 1.00 59.72 95 ASN A CA 1
ATOM 727 C C . ASN A 1 95 ? 12.375 -9.278 0.818 1.00 59.72 95 ASN A C 1
ATOM 729 O O . ASN A 1 95 ? 12.262 -9.574 2.004 1.00 59.72 95 ASN A O 1
ATOM 733 N N . GLU A 1 96 ? 12.537 -8.023 0.409 1.00 60.75 96 GLU A N 1
ATOM 734 C CA . GLU A 1 96 ? 12.560 -6.857 1.296 1.00 60.75 96 GLU A CA 1
ATOM 735 C C . GLU A 1 96 ? 11.214 -6.679 2.010 1.00 60.75 96 GLU A C 1
ATOM 737 O O . GLU A 1 96 ? 11.165 -6.645 3.233 1.00 60.75 96 GLU A O 1
ATOM 742 N N . LEU A 1 97 ? 10.103 -6.750 1.274 1.00 60.25 97 LEU A N 1
ATOM 743 C CA . LEU A 1 97 ? 8.731 -6.716 1.795 1.00 60.25 97 LEU A CA 1
ATOM 744 C C . LEU A 1 97 ? 8.415 -7.869 2.762 1.00 60.25 97 LEU A C 1
ATOM 746 O O . LEU A 1 97 ? 7.483 -7.771 3.559 1.00 60.25 97 LEU A O 1
ATOM 750 N N . ARG A 1 98 ? 9.144 -8.993 2.684 1.00 61.50 98 ARG A N 1
ATOM 751 C CA . ARG A 1 98 ? 9.031 -10.094 3.658 1.00 61.50 98 ARG A CA 1
ATOM 752 C C . ARG A 1 98 ? 9.779 -9.792 4.957 1.00 61.50 98 ARG A C 1
ATOM 754 O O . ARG A 1 98 ? 9.386 -10.333 5.991 1.00 61.50 98 ARG A O 1
ATOM 761 N N . GLY A 1 99 ? 10.844 -8.994 4.889 1.00 66.56 99 GLY A N 1
ATOM 762 C CA . GLY A 1 99 ? 11.664 -8.591 6.030 1.00 66.56 99 GLY A CA 1
ATOM 763 C C . GLY A 1 99 ? 11.166 -7.324 6.726 1.00 66.56 99 GLY A C 1
ATOM 764 O O . GLY A 1 99 ? 11.304 -7.220 7.943 1.00 66.56 99 GLY A O 1
ATOM 765 N N . ASP A 1 100 ? 10.553 -6.407 5.977 1.00 84.38 100 ASP A N 1
ATOM 766 C CA . ASP A 1 100 ? 10.050 -5.129 6.476 1.00 84.38 100 ASP A CA 1
ATOM 767 C C . ASP A 1 100 ? 8.756 -5.308 7.286 1.00 84.38 100 ASP A C 1
ATOM 769 O O . ASP A 1 100 ? 7.704 -5.732 6.786 1.00 84.38 100 ASP A O 1
ATOM 773 N N . THR A 1 101 ? 8.831 -4.971 8.574 1.00 90.56 101 THR A N 1
ATOM 774 C CA . THR A 1 101 ? 7.709 -5.100 9.507 1.00 90.56 101 THR A CA 1
ATOM 775 C C . THR A 1 101 ? 6.548 -4.171 9.143 1.00 90.56 101 THR A C 1
ATOM 777 O O . THR A 1 101 ? 5.392 -4.573 9.267 1.00 90.56 101 THR A O 1
ATOM 780 N N . PHE A 1 102 ? 6.810 -2.955 8.661 1.00 92.69 102 PHE A N 1
ATOM 781 C CA . PHE A 1 102 ? 5.766 -1.997 8.300 1.00 92.69 102 PHE A CA 1
ATOM 782 C C . PHE A 1 102 ? 5.009 -2.426 7.042 1.00 92.69 102 PHE A C 1
ATOM 784 O O . PHE A 1 102 ? 3.775 -2.450 7.056 1.00 92.69 102 PHE A O 1
ATOM 791 N N . HIS A 1 103 ? 5.700 -2.836 5.972 1.00 90.81 103 HIS A N 1
ATOM 792 C CA . HIS A 1 103 ? 5.016 -3.327 4.766 1.00 90.81 103 HIS A CA 1
ATOM 793 C C . HIS A 1 103 ? 4.203 -4.584 5.038 1.00 90.81 103 HIS A C 1
ATOM 795 O O . HIS A 1 103 ? 3.096 -4.725 4.511 1.00 90.81 103 HIS A O 1
ATOM 801 N N . ARG A 1 104 ? 4.708 -5.478 5.893 1.00 90.00 104 ARG A N 1
ATOM 802 C CA . ARG A 1 104 ? 3.958 -6.662 6.306 1.00 90.00 104 ARG A CA 1
ATOM 803 C C . ARG A 1 104 ? 2.677 -6.301 7.054 1.00 90.00 104 ARG A C 1
ATOM 805 O O . ARG A 1 104 ? 1.627 -6.855 6.735 1.00 90.00 104 ARG A O 1
ATOM 812 N N . LEU A 1 105 ? 2.749 -5.369 8.003 1.00 92.69 105 LEU A N 1
ATOM 813 C CA . LEU A 1 105 ? 1.573 -4.885 8.730 1.00 92.69 105 LEU A CA 1
ATOM 814 C C . LEU A 1 105 ? 0.562 -4.220 7.780 1.00 92.69 105 LEU A C 1
ATOM 816 O O . LEU A 1 105 ? -0.642 -4.428 7.915 1.00 92.69 105 LEU A O 1
ATOM 820 N N . LEU A 1 106 ? 1.032 -3.485 6.765 1.00 92.56 106 LEU A N 1
ATOM 821 C CA . LEU A 1 106 ? 0.156 -2.929 5.729 1.00 92.56 106 LEU A CA 1
ATOM 822 C C . LEU A 1 106 ? -0.518 -4.004 4.876 1.00 92.56 106 LEU A C 1
ATOM 824 O O . LEU A 1 106 ? -1.700 -3.867 4.573 1.00 92.56 106 LEU A O 1
ATOM 828 N N . VAL A 1 107 ? 0.193 -5.072 4.510 1.00 91.06 107 VAL A N 1
ATOM 829 C CA . VAL A 1 107 ? -0.404 -6.229 3.822 1.00 91.06 107 VAL A CA 1
ATOM 830 C C . VAL A 1 107 ? -1.461 -6.896 4.690 1.00 91.06 107 VAL A C 1
ATOM 832 O O . VAL A 1 107 ? -2.511 -7.260 4.168 1.00 91.06 107 VAL A O 1
ATOM 835 N N . GLY A 1 108 ? -1.241 -6.982 6.005 1.00 90.75 108 GLY A N 1
ATOM 836 C CA . GLY A 1 108 ? -2.224 -7.497 6.962 1.00 90.75 108 GLY A CA 1
ATOM 837 C C . GLY A 1 108 ? -3.599 -6.826 6.847 1.00 90.75 108 GLY A C 1
ATOM 838 O O . GLY A 1 108 ? -4.620 -7.491 7.007 1.00 90.75 108 GLY A O 1
ATOM 839 N N . LEU A 1 109 ? -3.657 -5.548 6.444 1.00 91.00 109 LEU A N 1
ATOM 840 C CA . LEU A 1 109 ? -4.919 -4.824 6.250 1.00 91.00 109 LEU A CA 1
ATOM 841 C C . LEU A 1 109 ? -5.805 -5.393 5.136 1.00 91.00 109 LEU A C 1
ATOM 843 O O . LEU A 1 109 ? -7.001 -5.103 5.125 1.00 91.00 109 LEU A O 1
ATOM 847 N N . PHE A 1 110 ? -5.250 -6.142 4.183 1.00 89.44 110 PHE A N 1
ATOM 848 C CA . PHE A 1 110 ? -5.983 -6.674 3.030 1.00 89.44 110 PHE A CA 1
ATOM 849 C C . PHE A 1 110 ? -5.516 -8.070 2.589 1.00 89.44 110 PHE A C 1
ATOM 851 O O . PHE A 1 110 ? -5.862 -8.513 1.493 1.00 89.44 110 PHE A O 1
ATOM 858 N N . GLU A 1 111 ? -4.769 -8.790 3.432 1.00 89.88 111 GLU A N 1
ATOM 859 C CA . GLU A 1 111 ? -4.295 -10.161 3.182 1.00 89.88 111 GLU A CA 1
ATOM 860 C C . GLU A 1 111 ? -5.472 -11.104 2.878 1.00 89.88 111 GLU A C 1
ATOM 862 O O . GLU A 1 111 ? -5.379 -11.940 1.981 1.00 89.88 111 GLU A O 1
ATOM 867 N N . ASP A 1 112 ? -6.619 -10.894 3.536 1.00 89.31 112 ASP A N 1
ATOM 868 C CA . ASP A 1 112 ? -7.876 -11.618 3.303 1.00 89.31 112 ASP A CA 1
ATOM 869 C C . ASP A 1 112 ? -8.452 -11.412 1.894 1.00 89.31 112 ASP A C 1
ATOM 871 O O . ASP A 1 112 ? -9.227 -12.244 1.419 1.00 89.31 112 ASP A O 1
ATOM 875 N N . ARG A 1 113 ? -8.065 -10.328 1.213 1.00 89.88 113 ARG A N 1
ATOM 876 C CA . ARG A 1 113 ? -8.468 -9.987 -0.159 1.00 89.88 113 ARG A CA 1
ATOM 877 C C . ARG A 1 113 ? -7.427 -10.370 -1.198 1.00 89.88 113 ARG A C 1
ATOM 879 O O . ARG A 1 113 ? -7.728 -10.324 -2.388 1.00 89.88 113 ARG A O 1
ATOM 886 N N . LEU A 1 114 ? -6.220 -10.753 -0.792 1.00 87.81 114 LEU A N 1
ATOM 887 C CA . LEU A 1 114 ? -5.189 -11.192 -1.723 1.00 87.81 114 LEU A CA 1
ATOM 888 C C . LEU A 1 114 ? -5.489 -12.600 -2.251 1.00 87.81 114 LEU A C 1
ATOM 890 O O . LEU A 1 114 ? -6.120 -13.427 -1.588 1.00 87.81 114 LEU A O 1
ATOM 894 N N . THR A 1 115 ? -5.003 -12.873 -3.458 1.00 85.19 115 THR A N 1
ATOM 895 C CA . THR A 1 115 ? -4.936 -14.232 -4.012 1.00 85.19 115 THR A CA 1
ATOM 896 C C . THR A 1 115 ? -4.082 -15.112 -3.083 1.00 85.19 115 THR A C 1
ATOM 898 O O . THR A 1 115 ? -3.031 -14.641 -2.617 1.00 85.19 115 THR A O 1
ATOM 901 N N . PRO A 1 116 ? -4.485 -16.362 -2.785 1.00 80.00 116 PRO A N 1
ATOM 902 C CA . PRO A 1 116 ? -3.676 -17.285 -1.993 1.00 80.00 116 PRO A CA 1
ATOM 903 C C . PRO A 1 116 ? -2.257 -17.463 -2.546 1.00 80.00 116 PRO A C 1
ATOM 905 O O . PRO A 1 116 ? -1.982 -17.272 -3.731 1.00 80.00 116 PRO A O 1
ATOM 908 N N . ARG A 1 117 ? -1.309 -17.800 -1.667 1.00 72.81 117 ARG A N 1
ATOM 909 C CA . ARG A 1 117 ? 0.083 -18.030 -2.081 1.00 72.81 117 ARG A CA 1
ATOM 910 C C . ARG A 1 117 ? 0.179 -19.317 -2.896 1.00 72.81 117 ARG A C 1
ATOM 912 O O . ARG A 1 117 ? -0.448 -20.307 -2.547 1.00 72.81 117 ARG A O 1
ATOM 919 N N . GLY A 1 118 ? 0.999 -19.302 -3.944 1.00 65.12 118 GLY A N 1
ATOM 920 C CA . GLY A 1 118 ? 1.163 -20.450 -4.844 1.00 65.12 118 GLY A CA 1
ATOM 921 C C . GLY A 1 118 ? 0.067 -20.567 -5.904 1.00 65.12 118 GLY A C 1
ATOM 922 O O . GLY A 1 118 ? 0.225 -21.330 -6.850 1.00 65.12 118 GLY A O 1
ATOM 923 N N . GLU A 1 119 ? -0.995 -19.766 -5.806 1.00 65.75 119 GLU A N 1
ATOM 924 C CA . GLU A 1 119 ? -1.991 -19.646 -6.858 1.00 65.75 119 GLU A CA 1
ATOM 925 C C . GLU A 1 119 ? -1.611 -18.501 -7.797 1.00 65.75 119 GLU A C 1
ATOM 927 O O . GLU A 1 119 ? -1.394 -17.353 -7.396 1.00 65.75 119 GLU A O 1
ATOM 932 N N . LEU A 1 120 ? -1.529 -18.822 -9.085 1.00 59.31 120 LEU A N 1
ATOM 933 C CA . LEU A 1 120 ? -1.592 -17.812 -10.127 1.00 59.31 120 LEU A CA 1
ATOM 934 C C . LEU A 1 120 ? -2.975 -17.175 -10.025 1.00 59.31 120 LEU A C 1
ATOM 936 O O . LEU A 1 120 ? -3.965 -17.900 -10.065 1.00 59.31 120 LEU A O 1
ATOM 940 N N . GLY A 1 121 ? -3.020 -15.850 -9.842 1.00 54.22 121 GLY A N 1
ATOM 941 C CA . GLY A 1 121 ? -4.250 -15.061 -9.776 1.00 54.22 121 GLY A CA 1
ATOM 942 C C . GLY A 1 121 ? -5.158 -15.384 -10.948 1.00 54.22 121 GLY A C 1
ATOM 943 O O . GLY A 1 121 ? -5.036 -14.788 -12.013 1.00 54.22 121 GLY A O 1
ATOM 944 N N . ARG A 1 122 ? -6.051 -16.357 -10.748 1.00 55.81 122 ARG A N 1
ATOM 945 C CA . ARG A 1 122 ? -7.145 -16.651 -11.665 1.00 55.81 122 ARG A CA 1
ATOM 946 C C . AR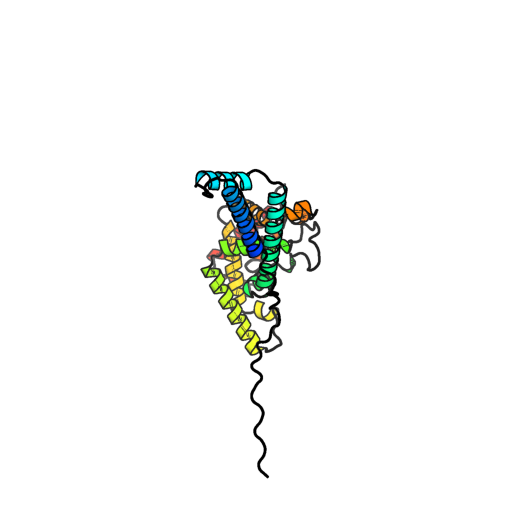G A 1 122 ? -7.947 -15.360 -11.835 1.00 55.81 122 ARG A C 1
ATOM 948 O O . ARG A 1 122 ? -7.832 -14.452 -11.009 1.00 55.81 122 ARG A O 1
ATOM 955 N N . ASP A 1 123 ? -8.765 -15.282 -12.879 1.00 65.06 123 ASP A N 1
ATOM 956 C CA . ASP A 1 123 ? -9.709 -14.183 -13.132 1.00 65.06 123 ASP A CA 1
ATOM 957 C C . ASP A 1 123 ? -10.790 -14.052 -12.027 1.00 65.06 123 ASP A C 1
ATOM 959 O O . ASP A 1 123 ? -11.961 -13.861 -12.324 1.00 65.06 123 ASP A O 1
ATOM 963 N N . ASP A 1 124 ? -10.442 -14.187 -10.744 1.00 76.81 124 ASP A N 1
ATOM 964 C CA . ASP A 1 124 ? -11.303 -13.892 -9.616 1.00 76.81 124 ASP A CA 1
ATOM 965 C C . ASP A 1 124 ? -11.361 -12.362 -9.449 1.00 76.81 124 ASP A C 1
ATOM 967 O O . ASP A 1 124 ? -10.369 -11.720 -9.059 1.00 76.81 124 ASP A O 1
ATOM 971 N N . PRO A 1 125 ? -12.505 -11.740 -9.777 1.00 76.75 125 PRO A N 1
ATOM 972 C CA . PRO A 1 125 ? -12.670 -10.304 -9.648 1.00 76.75 125 PRO A CA 1
ATOM 973 C C . PRO A 1 125 ? -12.813 -9.862 -8.182 1.00 76.75 125 PRO A C 1
ATOM 975 O O . PRO A 1 125 ? -12.719 -8.667 -7.910 1.00 76.75 125 PRO A O 1
ATOM 978 N N . GLU A 1 126 ? -13.011 -10.797 -7.245 1.00 83.50 126 GLU A N 1
ATOM 979 C CA . GLU A 1 126 ? -13.117 -10.556 -5.800 1.00 83.50 126 GLU A CA 1
ATOM 980 C C . GLU A 1 126 ? -11.771 -10.661 -5.067 1.00 83.50 126 GLU A C 1
ATOM 982 O O . GLU A 1 126 ? -11.698 -10.474 -3.848 1.00 83.50 126 GLU A O 1
ATOM 987 N N . ARG A 1 127 ? -10.683 -10.918 -5.805 1.00 87.19 127 ARG A N 1
ATOM 988 C CA . ARG A 1 127 ? -9.327 -11.016 -5.263 1.00 87.19 127 ARG A CA 1
ATOM 989 C C . ARG A 1 127 ? -8.387 -9.993 -5.882 1.00 87.19 127 ARG A C 1
ATOM 991 O O . ARG A 1 127 ? -8.460 -9.642 -7.061 1.00 87.19 127 ARG A O 1
ATOM 998 N N . LEU A 1 128 ? -7.454 -9.540 -5.055 1.00 87.25 128 LEU A N 1
ATOM 999 C CA . LEU A 1 128 ? -6.310 -8.730 -5.437 1.00 87.25 128 LEU A CA 1
ATOM 1000 C C . LEU A 1 128 ? -5.130 -9.647 -5.802 1.00 87.25 128 LEU A C 1
ATOM 1002 O O . LEU A 1 128 ? -4.768 -10.531 -5.015 1.00 87.25 128 LEU A O 1
ATOM 1006 N N . PRO A 1 129 ? -4.489 -9.459 -6.964 1.00 84.06 129 PRO A N 1
ATOM 1007 C CA . PRO A 1 129 ? -3.289 -10.210 -7.304 1.00 84.06 129 PRO A CA 1
ATOM 1008 C C . PRO A 1 129 ? -2.126 -9.766 -6.407 1.00 84.06 129 PRO A C 1
ATOM 1010 O O . PRO A 1 129 ? -1.835 -8.575 -6.288 1.00 84.06 129 PRO A O 1
ATOM 1013 N N . ARG A 1 130 ? -1.408 -10.718 -5.794 1.00 82.81 130 ARG A N 1
ATOM 1014 C CA . ARG A 1 130 ? -0.222 -10.408 -4.962 1.00 82.81 130 ARG A CA 1
ATOM 1015 C C . ARG A 1 130 ? 0.888 -9.722 -5.757 1.00 82.81 130 ARG A C 1
ATOM 1017 O O . ARG A 1 130 ? 1.689 -8.979 -5.200 1.00 82.81 130 ARG A O 1
ATOM 1024 N N . GLN A 1 131 ? 0.899 -9.929 -7.069 1.00 78.44 131 GLN A N 1
ATOM 1025 C CA . GLN A 1 131 ? 1.796 -9.301 -8.033 1.00 78.44 131 GLN A CA 1
ATOM 1026 C C . GLN A 1 131 ? 1.661 -7.772 -8.066 1.00 78.44 131 GLN A C 1
ATOM 1028 O O . GLN A 1 131 ? 2.592 -7.110 -8.528 1.00 78.44 131 GLN A O 1
ATOM 1033 N N . ALA A 1 132 ? 0.545 -7.222 -7.568 1.00 81.12 132 ALA A N 1
ATOM 1034 C CA . ALA A 1 132 ? 0.294 -5.787 -7.467 1.00 81.12 132 ALA A CA 1
ATOM 1035 C C . ALA A 1 132 ? 0.888 -5.140 -6.202 1.00 81.12 132 ALA A C 1
ATOM 1037 O O . ALA A 1 132 ? 0.991 -3.916 -6.145 1.00 81.12 132 ALA A O 1
ATOM 1038 N N . LEU A 1 133 ? 1.319 -5.927 -5.205 1.00 84.75 133 LEU A N 1
ATOM 1039 C CA . LEU A 1 133 ? 1.912 -5.407 -3.965 1.00 84.75 133 LEU A CA 1
ATOM 1040 C C . LEU A 1 133 ? 3.108 -4.462 -4.195 1.00 84.75 133 LEU A C 1
ATOM 1042 O O . LEU A 1 133 ? 3.106 -3.389 -3.600 1.00 84.75 133 LEU A O 1
ATOM 1046 N N . PRO A 1 134 ? 4.083 -4.761 -5.079 1.00 80.56 134 PRO A N 1
ATOM 1047 C CA . PRO A 1 134 ? 5.187 -3.855 -5.397 1.00 80.56 134 PRO A CA 1
ATOM 1048 C C . PRO A 1 134 ? 4.720 -2.463 -5.803 1.00 80.56 134 PRO A C 1
ATOM 1050 O O . PRO A 1 134 ? 5.152 -1.455 -5.248 1.00 80.56 134 PRO A O 1
ATOM 1053 N N . ALA A 1 135 ? 3.790 -2.428 -6.758 1.00 82.62 135 ALA A N 1
ATOM 1054 C CA . ALA A 1 135 ? 3.246 -1.197 -7.300 1.00 82.62 135 ALA A CA 1
ATOM 1055 C C . ALA A 1 135 ? 2.460 -0.432 -6.230 1.00 82.62 135 ALA A C 1
ATOM 1057 O O . ALA A 1 135 ? 2.574 0.791 -6.141 1.00 82.62 135 ALA A O 1
ATOM 1058 N N . PHE A 1 136 ? 1.722 -1.157 -5.381 1.00 89.50 136 PHE A N 1
ATOM 1059 C CA . PHE A 1 136 ? 1.023 -0.577 -4.242 1.00 89.50 136 PHE A CA 1
ATOM 1060 C C . PHE A 1 136 ? 1.995 0.083 -3.267 1.00 89.50 136 PHE A C 1
ATOM 1062 O O . PHE A 1 136 ? 1.776 1.233 -2.902 1.00 89.50 136 PHE A O 1
ATOM 1069 N N . PHE A 1 137 ? 3.075 -0.594 -2.874 1.00 88.69 137 PHE A N 1
ATOM 1070 C CA . PHE A 1 137 ? 4.042 -0.032 -1.934 1.00 88.69 137 PHE A CA 1
ATOM 1071 C C . PHE A 1 137 ? 4.772 1.169 -2.515 1.00 88.69 137 PHE A C 1
ATOM 1073 O O . PHE A 1 137 ? 4.868 2.194 -1.846 1.00 88.69 137 PHE A O 1
ATOM 1080 N N . GLN A 1 138 ? 5.192 1.105 -3.777 1.00 85.69 138 GLN A N 1
ATOM 1081 C CA . GLN A 1 138 ? 5.787 2.254 -4.453 1.00 85.69 138 GLN A CA 1
ATOM 1082 C C . GLN A 1 138 ? 4.830 3.458 -4.473 1.00 85.69 138 GLN A C 1
ATOM 1084 O O . GLN A 1 138 ? 5.230 4.584 -4.171 1.00 85.69 138 GLN A O 1
ATOM 1089 N N . TRP A 1 139 ? 3.550 3.233 -4.791 1.00 91.00 139 TRP A N 1
ATOM 1090 C CA . TRP A 1 139 ? 2.530 4.279 -4.730 1.00 91.00 139 TRP A CA 1
ATOM 1091 C C . 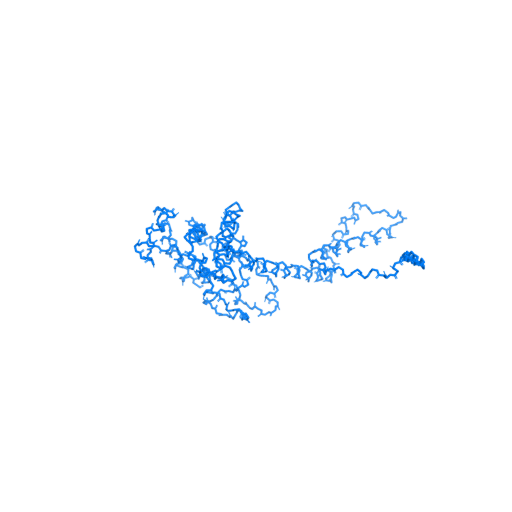TRP A 1 139 ? 2.330 4.801 -3.302 1.00 91.00 139 TRP A C 1
ATOM 1093 O O . TRP A 1 139 ? 2.316 6.015 -3.098 1.00 91.00 139 TRP A O 1
ATOM 1103 N N . ALA A 1 140 ? 2.216 3.906 -2.319 1.00 93.00 140 ALA A N 1
ATOM 1104 C CA . ALA A 1 140 ? 1.998 4.247 -0.921 1.00 93.00 140 ALA A CA 1
ATOM 1105 C C . ALA A 1 140 ? 3.147 5.103 -0.380 1.00 93.00 140 ALA A C 1
ATOM 1107 O O . ALA A 1 140 ? 2.891 6.156 0.195 1.00 93.00 140 ALA A O 1
ATOM 1108 N N . HIS A 1 141 ? 4.401 4.732 -0.649 1.00 91.62 141 HIS A N 1
ATOM 1109 C CA . HIS A 1 141 ? 5.581 5.541 -0.326 1.00 91.62 141 HIS A CA 1
ATOM 1110 C C . HIS A 1 141 ? 5.502 6.942 -0.939 1.00 91.62 141 HIS A C 1
ATOM 1112 O O . HIS A 1 141 ? 5.720 7.932 -0.242 1.00 91.62 141 HIS A O 1
ATOM 1118 N N . GLY A 1 142 ? 5.112 7.049 -2.213 1.00 90.38 142 GLY A N 1
ATOM 1119 C CA . GLY A 1 142 ? 4.937 8.341 -2.882 1.00 90.38 142 GLY A CA 1
ATOM 1120 C C . GLY A 1 142 ? 3.825 9.211 -2.280 1.00 90.38 142 GLY A C 1
ATOM 1121 O O . GLY A 1 142 ? 3.931 10.435 -2.285 1.00 90.38 142 GLY A O 1
ATOM 1122 N N . VAL A 1 143 ? 2.763 8.600 -1.748 1.00 93.94 143 VAL A N 1
ATOM 1123 C CA . VAL A 1 143 ? 1.656 9.312 -1.085 1.00 93.94 143 VAL A CA 1
ATOM 1124 C C . VAL A 1 143 ? 1.999 9.702 0.351 1.00 93.94 143 VAL A C 1
ATOM 1126 O O . VAL A 1 143 ? 1.633 10.790 0.795 1.00 93.94 143 VAL A O 1
ATOM 1129 N N . LEU A 1 144 ? 2.667 8.816 1.084 1.00 94.62 144 LEU A N 1
ATOM 1130 C CA . LEU A 1 144 ? 2.993 8.996 2.497 1.00 94.62 144 LEU A CA 1
ATOM 1131 C C . LEU A 1 144 ? 4.198 9.922 2.697 1.00 94.62 144 LEU A C 1
ATOM 1133 O O . LEU A 1 144 ? 4.217 10.689 3.661 1.00 94.62 144 LEU A O 1
ATOM 1137 N N . GLY A 1 145 ? 5.160 9.879 1.772 1.00 93.69 145 GLY A N 1
ATOM 1138 C CA . GLY A 1 145 ? 6.433 10.587 1.846 1.00 93.69 145 GLY A CA 1
ATOM 1139 C C . GLY A 1 145 ? 7.479 9.831 2.670 1.00 93.69 145 GLY A C 1
ATOM 1140 O O . GLY A 1 145 ? 7.157 9.188 3.671 1.00 93.69 145 GLY A O 1
ATOM 1141 N N . ALA A 1 146 ? 8.747 9.946 2.264 1.00 91.50 146 ALA A N 1
ATOM 1142 C CA . ALA A 1 146 ? 9.863 9.189 2.840 1.00 91.50 146 ALA A CA 1
ATOM 1143 C C . ALA A 1 146 ? 9.999 9.380 4.361 1.00 91.50 146 ALA A C 1
ATOM 1145 O O . ALA A 1 146 ? 10.102 8.407 5.100 1.00 91.50 146 ALA A O 1
ATOM 1146 N N . GLU A 1 147 ? 9.911 10.621 4.850 1.00 93.56 147 GLU A N 1
ATOM 1147 C CA . GLU A 1 147 ? 10.032 10.915 6.286 1.00 93.56 147 GLU A CA 1
ATOM 1148 C C . GLU A 1 147 ? 8.953 10.229 7.130 1.00 93.56 147 GLU A C 1
ATOM 1150 O O . GLU A 1 147 ? 9.229 9.746 8.230 1.00 93.56 147 GLU A O 1
ATOM 1155 N N . PHE A 1 148 ? 7.714 10.193 6.628 1.00 94.38 148 PHE A N 1
ATOM 1156 C CA . PHE A 1 148 ? 6.625 9.512 7.317 1.00 94.38 148 PHE A CA 1
ATOM 1157 C C . PHE A 1 148 ? 6.905 8.016 7.366 1.00 94.38 148 PHE A C 1
ATOM 1159 O O . PHE A 1 148 ? 6.865 7.436 8.447 1.00 94.38 148 PHE A O 1
ATOM 1166 N N . VAL A 1 149 ? 7.217 7.414 6.216 1.00 92.75 149 VAL A N 1
ATOM 1167 C CA . VAL A 1 149 ? 7.425 5.969 6.107 1.00 92.75 149 VAL A CA 1
ATOM 1168 C C . VAL A 1 149 ? 8.581 5.510 6.992 1.00 92.75 149 VAL A C 1
ATOM 1170 O O . VAL A 1 149 ? 8.363 4.675 7.864 1.00 92.75 149 VAL A O 1
ATOM 1173 N N . THR A 1 150 ? 9.749 6.152 6.906 1.00 92.62 150 THR A N 1
ATOM 1174 C CA . THR A 1 150 ? 10.906 5.820 7.753 1.00 92.62 150 THR A CA 1
ATOM 1175 C C . THR A 1 150 ? 10.597 5.951 9.245 1.00 92.62 150 THR A C 1
ATOM 1177 O O . THR A 1 150 ? 11.080 5.165 10.065 1.00 92.62 150 THR A O 1
ATOM 1180 N N . ARG A 1 151 ? 9.789 6.943 9.644 1.00 94.31 151 ARG A N 1
ATOM 1181 C CA . ARG A 1 151 ? 9.371 7.079 11.044 1.00 94.31 151 ARG A CA 1
ATOM 1182 C C . ARG A 1 151 ? 8.493 5.907 11.485 1.00 94.31 151 ARG A C 1
ATOM 1184 O O . ARG A 1 151 ? 8.704 5.412 12.594 1.00 94.31 151 ARG A O 1
ATOM 1191 N N . GLN A 1 152 ? 7.544 5.483 10.648 1.00 94.56 152 GLN A N 1
ATOM 1192 C CA . GLN A 1 152 ? 6.654 4.365 10.966 1.00 94.56 152 GLN A CA 1
ATOM 1193 C C . GLN A 1 152 ? 7.382 3.020 10.945 1.00 94.56 152 GLN A C 1
ATOM 1195 O O . GLN A 1 152 ? 7.228 2.257 11.891 1.00 94.56 152 GLN A O 1
ATOM 1200 N N . GLU A 1 153 ? 8.257 2.776 9.970 1.00 93.12 153 GLU A N 1
ATOM 1201 C CA . GLU A 1 153 ? 9.133 1.595 9.920 1.00 93.12 153 GLU A CA 1
ATOM 1202 C C . GLU A 1 153 ? 9.930 1.448 11.218 1.00 93.12 153 GLU A C 1
ATOM 1204 O O . GLU A 1 153 ? 9.850 0.426 11.899 1.00 93.12 153 GLU A O 1
ATOM 1209 N N . ARG A 1 154 ? 10.610 2.517 11.653 1.00 94.25 154 ARG A N 1
ATOM 1210 C CA . ARG A 1 154 ? 11.351 2.508 12.923 1.00 94.25 154 ARG A CA 1
ATOM 1211 C C . ARG A 1 154 ? 10.452 2.258 14.132 1.00 94.25 154 ARG A C 1
ATOM 1213 O O . ARG A 1 154 ? 10.910 1.676 15.111 1.00 94.25 154 ARG A O 1
ATOM 1220 N N . ALA A 1 155 ? 9.215 2.748 14.124 1.00 94.06 155 ALA A N 1
ATOM 1221 C CA . ALA A 1 155 ? 8.282 2.520 15.222 1.00 94.06 155 ALA A CA 1
ATOM 1222 C C . ALA A 1 155 ? 7.800 1.063 15.264 1.00 94.06 155 ALA A C 1
ATOM 1224 O O . ALA A 1 155 ? 7.823 0.460 16.335 1.00 94.06 155 ALA A O 1
ATOM 1225 N N . CYS A 1 156 ? 7.471 0.480 14.112 1.00 94.44 156 CYS A N 1
ATOM 1226 C CA . CYS A 1 156 ? 7.107 -0.927 13.979 1.00 94.44 156 CYS A CA 1
ATOM 1227 C C . CYS A 1 156 ? 8.255 -1.864 14.386 1.00 94.44 156 CYS A C 1
ATOM 1229 O O . CYS A 1 156 ? 8.024 -2.811 15.134 1.00 94.44 156 CYS A O 1
ATOM 1231 N N . GLU A 1 157 ? 9.494 -1.582 13.972 1.00 93.00 157 GLU A N 1
ATOM 1232 C CA . GLU A 1 157 ? 10.656 -2.387 14.380 1.00 93.00 157 GLU A CA 1
ATOM 1233 C C . GLU A 1 157 ? 10.928 -2.292 15.886 1.00 93.00 157 GLU A C 1
ATOM 1235 O O . GLU A 1 157 ? 11.227 -3.300 16.521 1.00 93.00 157 GLU A O 1
ATOM 1240 N N . ARG A 1 158 ? 10.753 -1.113 16.504 1.00 94.06 158 ARG A N 1
ATOM 1241 C CA . ARG A 1 158 ? 10.843 -0.984 17.971 1.00 94.06 158 ARG A CA 1
ATOM 1242 C C . ARG A 1 158 ? 9.761 -1.791 18.687 1.00 94.06 158 ARG A C 1
ATOM 1244 O O . ARG A 1 158 ? 10.058 -2.435 19.689 1.00 94.06 158 ARG A O 1
ATOM 1251 N N . ALA A 1 159 ? 8.526 -1.752 18.189 1.00 93.25 159 ALA A N 1
ATOM 1252 C CA . ALA A 1 159 ? 7.406 -2.513 18.740 1.00 93.25 159 ALA A CA 1
ATOM 1253 C C . ALA A 1 159 ? 7.687 -4.023 18.703 1.00 93.25 159 ALA A C 1
ATOM 1255 O O . ALA A 1 159 ? 7.585 -4.717 19.714 1.00 93.25 159 ALA A O 1
ATOM 1256 N N . LYS A 1 160 ? 8.123 -4.510 17.538 1.00 92.12 160 LYS A N 1
ATOM 1257 C CA . LYS A 1 160 ? 8.521 -5.900 17.314 1.00 92.12 160 LYS A CA 1
ATOM 1258 C C . LYS A 1 160 ? 9.704 -6.306 18.188 1.00 92.12 160 LYS A C 1
ATOM 1260 O O . LYS A 1 160 ? 9.642 -7.361 18.808 1.00 92.12 160 LYS A O 1
ATOM 1265 N N . GLY A 1 161 ? 10.738 -5.467 18.284 1.00 91.44 161 GLY A N 1
ATOM 1266 C CA . GLY A 1 161 ? 11.899 -5.704 19.146 1.00 91.44 161 GLY A CA 1
ATOM 1267 C C . GLY A 1 161 ? 11.497 -5.930 20.602 1.00 91.44 161 GLY A C 1
ATOM 1268 O O . GLY A 1 161 ? 11.875 -6.941 21.183 1.00 91.44 161 GLY A O 1
ATOM 1269 N N . ARG A 1 162 ? 10.625 -5.074 21.153 1.00 91.81 162 ARG A N 1
ATOM 1270 C CA . ARG A 1 162 ? 10.108 -5.245 22.522 1.00 91.81 162 ARG A CA 1
ATOM 1271 C C . ARG A 1 162 ? 9.326 -6.540 22.713 1.00 91.81 162 ARG A C 1
ATOM 1273 O O . ARG A 1 162 ? 9.459 -7.175 23.753 1.00 91.81 162 ARG A O 1
ATOM 1280 N N . LEU A 1 163 ? 8.513 -6.937 21.735 1.00 89.94 163 LEU A N 1
ATOM 1281 C CA . LEU A 1 163 ? 7.771 -8.196 21.821 1.00 89.94 163 LEU A CA 1
ATOM 1282 C C . LEU A 1 163 ? 8.689 -9.413 21.747 1.00 89.94 163 LEU A C 1
ATOM 1284 O O . LEU A 1 163 ? 8.482 -10.365 22.490 1.00 89.94 163 LEU A O 1
ATOM 1288 N N . ILE A 1 164 ? 9.721 -9.374 20.905 1.00 89.88 164 ILE A N 1
ATOM 1289 C CA . ILE A 1 164 ? 10.736 -10.432 20.846 1.00 89.88 164 ILE A CA 1
ATOM 1290 C C . ILE A 1 164 ? 11.514 -10.500 22.168 1.00 89.88 164 ILE A C 1
ATOM 1292 O O . ILE A 1 164 ? 11.754 -11.591 22.674 1.00 89.88 164 ILE A O 1
ATOM 1296 N N . GLU A 1 165 ? 11.862 -9.363 22.772 1.00 89.75 165 GLU A N 1
ATOM 1297 C CA . GLU A 1 165 ? 12.516 -9.323 24.089 1.00 89.75 165 GLU A CA 1
ATOM 1298 C C . GLU A 1 165 ? 11.629 -9.910 25.201 1.00 89.75 165 GLU A C 1
ATOM 1300 O O . GLU A 1 165 ? 12.133 -10.585 26.096 1.00 89.75 165 GLU A O 1
ATOM 1305 N N . GLN A 1 166 ? 10.311 -9.692 25.138 1.00 86.69 166 GLN A N 1
ATOM 1306 C CA . GLN A 1 166 ? 9.349 -10.192 26.128 1.00 86.69 166 GLN A CA 1
ATOM 1307 C C . GLN A 1 166 ? 8.984 -11.672 25.935 1.00 86.69 166 GLN A C 1
ATOM 1309 O O . GLN A 1 166 ? 8.839 -12.398 26.917 1.00 86.69 166 GLN A O 1
ATOM 1314 N N . ALA A 1 167 ? 8.813 -12.118 24.688 1.00 78.69 167 ALA A N 1
ATOM 1315 C CA . ALA A 1 167 ? 8.323 -13.455 24.340 1.00 78.69 167 ALA A CA 1
ATOM 1316 C C . ALA A 1 167 ? 9.435 -14.435 23.912 1.00 78.69 167 ALA A C 1
ATOM 1318 O O . ALA A 1 167 ? 9.184 -15.631 23.735 1.00 78.69 167 ALA A O 1
ATOM 1319 N N . GLY A 1 168 ? 10.667 -13.959 23.719 1.00 74.81 168 GLY A N 1
ATOM 1320 C CA . GLY A 1 168 ? 11.782 -14.754 23.208 1.00 74.81 168 GLY A CA 1
ATOM 1321 C C . GLY A 1 168 ? 11.512 -15.305 21.801 1.00 74.81 168 GLY A C 1
ATOM 1322 O O . GLY A 1 168 ? 11.126 -14.581 20.887 1.00 74.81 168 GLY A O 1
ATOM 1323 N N . MET A 1 169 ? 11.708 -16.616 21.620 1.00 68.25 169 MET A N 1
ATOM 1324 C CA . MET A 1 169 ? 11.513 -17.319 20.337 1.00 68.25 169 MET A CA 1
ATOM 1325 C C . MET A 1 169 ? 10.034 -17.478 19.924 1.00 68.25 169 MET A C 1
ATOM 1327 O O . MET A 1 169 ? 9.765 -17.941 18.819 1.00 68.25 169 MET A O 1
ATOM 1331 N N . ALA A 1 170 ? 9.075 -17.123 20.785 1.00 80.19 170 ALA A N 1
ATOM 1332 C CA . ALA A 1 170 ? 7.642 -17.344 20.567 1.00 80.19 170 ALA A CA 1
ATOM 1333 C C . ALA A 1 170 ? 6.910 -16.129 19.958 1.00 80.19 170 ALA A C 1
ATOM 1335 O O . ALA A 1 170 ? 5.734 -15.912 20.235 1.00 80.19 170 ALA A O 1
ATOM 1336 N N . PHE A 1 171 ? 7.595 -15.312 19.156 1.00 83.69 171 PHE A N 1
ATOM 1337 C CA . PHE A 1 171 ? 6.997 -14.126 18.539 1.00 83.69 171 PHE A CA 1
ATOM 1338 C C . PHE A 1 171 ? 5.816 -14.476 17.612 1.00 83.69 171 PHE A C 1
ATOM 1340 O O . PHE A 1 171 ? 5.978 -15.237 16.654 1.00 83.69 171 PHE A O 1
ATOM 1347 N N . ASP A 1 172 ? 4.661 -13.847 17.854 1.00 85.69 172 ASP A N 1
ATOM 1348 C CA . ASP A 1 172 ? 3.472 -13.903 16.998 1.00 85.69 172 ASP A CA 1
ATOM 1349 C C . ASP A 1 172 ? 3.173 -12.527 16.375 1.00 85.69 172 ASP A C 1
ATOM 1351 O O . ASP A 1 172 ? 3.155 -11.486 17.038 1.00 85.69 172 ASP A O 1
ATOM 1355 N N . TRP A 1 173 ? 2.888 -12.527 15.074 1.00 87.50 173 TRP A N 1
ATOM 1356 C CA . TRP A 1 173 ? 2.475 -11.336 14.334 1.00 87.50 173 TRP A CA 1
ATOM 1357 C C . TRP A 1 173 ? 1.138 -10.784 14.825 1.00 87.50 173 TRP A C 1
ATOM 1359 O O . TRP A 1 173 ? 0.967 -9.566 14.845 1.00 87.50 173 TRP A O 1
ATOM 1369 N N . ALA A 1 174 ? 0.222 -11.650 15.268 1.00 89.25 174 ALA A N 1
ATOM 1370 C CA . ALA A 1 174 ? -1.067 -11.211 15.793 1.00 89.25 174 ALA A CA 1
ATOM 1371 C C . ALA A 1 174 ? -0.909 -10.353 17.062 1.00 89.25 174 ALA A C 1
ATOM 1373 O O . ALA A 1 174 ? -1.690 -9.428 17.287 1.00 89.25 174 ALA A O 1
ATOM 1374 N N . ASP A 1 175 ? 0.118 -10.611 17.875 1.00 90.88 175 ASP A N 1
ATOM 1375 C CA . ASP A 1 175 ? 0.392 -9.824 19.081 1.00 90.88 175 ASP A CA 1
ATOM 1376 C C . ASP A 1 175 ? 1.011 -8.465 18.760 1.00 90.88 175 ASP A C 1
ATOM 1378 O O . ASP A 1 175 ? 0.714 -7.474 19.435 1.00 90.88 175 ASP A O 1
ATOM 1382 N N . LEU A 1 176 ? 1.815 -8.391 17.695 1.00 91.81 176 LEU A N 1
ATOM 1383 C CA . LEU A 1 176 ? 2.317 -7.124 17.169 1.00 91.81 176 LEU A CA 1
ATOM 1384 C C . LEU A 1 176 ? 1.183 -6.259 16.608 1.00 91.81 176 LEU A C 1
ATOM 1386 O O . LEU A 1 176 ? 1.119 -5.069 16.904 1.00 91.81 176 LEU A O 1
ATOM 1390 N N . GLU A 1 177 ? 0.266 -6.851 15.842 1.00 91.31 177 GLU A N 1
ATOM 1391 C CA . GLU A 1 177 ? -0.890 -6.153 15.261 1.00 91.31 177 GLU A CA 1
ATOM 1392 C C . GLU A 1 177 ? -1.827 -5.559 16.324 1.00 91.31 177 GLU A C 1
ATOM 1394 O O . GLU A 1 177 ? -2.469 -4.536 16.083 1.00 91.31 177 GLU A O 1
ATOM 1399 N N . ARG A 1 178 ? -1.876 -6.162 17.518 1.00 91.25 178 ARG A N 1
ATOM 1400 C CA . ARG A 1 178 ? -2.673 -5.682 18.658 1.00 91.25 178 ARG A CA 1
ATOM 1401 C C . ARG A 1 178 ? -1.992 -4.581 19.473 1.00 91.25 178 ARG A C 1
ATOM 1403 O O . ARG A 1 178 ? -2.647 -3.998 20.338 1.00 91.25 178 ARG A O 1
ATOM 1410 N N . GLN A 1 179 ? -0.713 -4.276 19.233 1.00 93.12 179 GLN A N 1
ATOM 1411 C CA . GLN A 1 179 ? -0.025 -3.230 19.993 1.00 93.12 179 GLN A CA 1
ATOM 1412 C C . GLN A 1 179 ? -0.684 -1.864 19.748 1.00 93.12 179 GLN A C 1
ATOM 1414 O O . GLN A 1 179 ? -0.828 -1.467 18.589 1.00 93.12 179 GLN A O 1
ATOM 1419 N N . PRO A 1 180 ? -1.031 -1.090 20.798 1.00 91.44 180 PRO A N 1
ATOM 1420 C CA . PRO A 1 180 ? -1.719 0.195 20.635 1.00 91.44 180 PRO A CA 1
ATOM 1421 C C . PRO A 1 180 ? -0.994 1.176 19.703 1.00 91.44 180 PRO A C 1
ATOM 1423 O O . PRO A 1 180 ? -1.624 1.894 18.921 1.00 91.44 180 PRO A O 1
ATOM 1426 N N . GLU A 1 181 ? 0.340 1.193 19.748 1.00 93.25 181 GLU A N 1
ATOM 1427 C CA . GLU A 1 181 ? 1.145 2.022 18.848 1.00 93.25 181 GLU A CA 1
ATOM 1428 C C . GLU A 1 181 ? 1.035 1.554 17.387 1.00 93.25 181 GLU A C 1
ATOM 1430 O O . GLU A 1 181 ? 0.873 2.385 16.503 1.00 93.25 181 GLU A O 1
ATOM 1435 N N . VAL A 1 182 ? 1.037 0.240 17.126 1.00 94.62 182 VAL A N 1
ATOM 1436 C CA . VAL A 1 182 ? 0.918 -0.336 15.778 1.00 94.62 182 VAL A CA 1
ATOM 1437 C C . VAL A 1 182 ? -0.469 -0.071 15.209 1.00 94.62 182 VAL A C 1
ATOM 1439 O O . VAL A 1 182 ? -0.587 0.353 14.061 1.00 94.62 182 VAL A O 1
ATOM 1442 N N . VAL A 1 183 ? -1.512 -0.216 16.028 1.00 92.94 183 VAL A N 1
ATOM 1443 C CA . VAL A 1 183 ? -2.882 0.158 15.653 1.00 92.94 183 VAL A CA 1
ATOM 1444 C C . VAL A 1 183 ? -2.940 1.629 15.240 1.00 92.94 183 VAL A C 1
ATOM 1446 O O . VAL A 1 183 ? -3.504 1.955 14.197 1.00 92.94 183 VAL A O 1
ATOM 1449 N N . THR A 1 184 ? -2.304 2.518 16.007 1.00 94.12 184 THR A N 1
ATOM 1450 C CA . THR A 1 184 ? -2.256 3.956 15.696 1.00 94.12 184 THR A CA 1
ATOM 1451 C C . THR A 1 184 ? -1.528 4.215 14.375 1.00 94.12 184 THR A C 1
ATOM 1453 O O . THR A 1 184 ? -2.039 4.939 13.522 1.00 94.12 184 THR A O 1
ATOM 1456 N N . ILE A 1 185 ? -0.377 3.570 14.158 1.00 95.31 185 ILE A N 1
ATOM 1457 C CA . ILE A 1 185 ? 0.404 3.666 12.916 1.00 95.31 185 ILE A CA 1
ATOM 1458 C C . ILE A 1 185 ? -0.428 3.227 11.709 1.00 95.31 185 ILE A C 1
ATOM 1460 O O . ILE A 1 185 ? -0.454 3.920 10.685 1.00 95.31 185 ILE A O 1
ATOM 1464 N N . LEU A 1 186 ? -1.126 2.095 11.818 1.00 95.12 186 LEU A N 1
ATOM 1465 C CA . LEU A 1 186 ? -1.971 1.569 10.750 1.00 95.12 186 LEU A CA 1
ATOM 1466 C C . LEU A 1 186 ? -3.158 2.490 10.465 1.00 95.12 186 LEU A C 1
ATOM 1468 O O . LEU A 1 186 ? -3.440 2.762 9.300 1.00 95.12 186 LEU A O 1
ATOM 1472 N N . GLN A 1 187 ? -3.798 3.038 11.500 1.00 94.88 187 GLN A N 1
ATOM 1473 C CA . GLN A 1 187 ? -4.890 4.002 11.351 1.00 94.88 187 GLN A CA 1
ATOM 1474 C C . GLN A 1 187 ? -4.429 5.302 10.684 1.00 94.88 187 GLN A C 1
ATOM 1476 O O . GLN A 1 187 ? -5.072 5.781 9.748 1.00 94.88 187 GLN A O 1
ATOM 1481 N N . GLU A 1 188 ? -3.300 5.871 11.112 1.00 94.81 188 GLU A N 1
ATOM 1482 C CA . GLU A 1 188 ? -2.733 7.071 10.489 1.00 94.81 188 GLU A CA 1
ATOM 1483 C C . GLU A 1 188 ? -2.345 6.831 9.030 1.00 94.81 188 GLU A C 1
ATOM 1485 O O . GLU A 1 188 ? -2.590 7.681 8.167 1.00 94.81 188 GLU A O 1
ATOM 1490 N N . THR A 1 189 ? -1.745 5.673 8.750 1.00 96.62 189 THR A N 1
ATOM 1491 C CA . THR A 1 189 ? -1.318 5.301 7.401 1.00 96.62 189 THR A CA 1
ATOM 1492 C C . THR A 1 189 ? -2.526 5.113 6.492 1.00 96.62 189 THR A C 1
ATOM 1494 O O . THR A 1 189 ? -2.603 5.749 5.440 1.00 96.62 189 THR A O 1
ATOM 1497 N N . ALA A 1 190 ? -3.509 4.323 6.927 1.00 96.06 190 ALA A N 1
ATOM 1498 C CA . ALA A 1 190 ? -4.771 4.130 6.225 1.00 96.06 190 ALA A CA 1
ATOM 1499 C C . ALA A 1 190 ? -5.467 5.467 5.941 1.00 96.06 190 ALA A C 1
ATOM 1501 O O . ALA A 1 190 ? -5.844 5.740 4.800 1.00 96.06 190 ALA A O 1
ATOM 1502 N N . TYR A 1 191 ? -5.558 6.348 6.942 1.00 95.44 191 TYR A N 1
ATOM 1503 C CA . TYR A 1 191 ? -6.151 7.672 6.775 1.00 95.44 191 TYR A CA 1
ATOM 1504 C C . TYR A 1 191 ? -5.425 8.499 5.706 1.00 95.44 191 TYR A C 1
ATOM 1506 O O . TYR A 1 191 ? -6.072 9.089 4.839 1.00 95.44 191 TYR A O 1
ATOM 1514 N N . ARG A 1 192 ? -4.088 8.548 5.721 1.00 95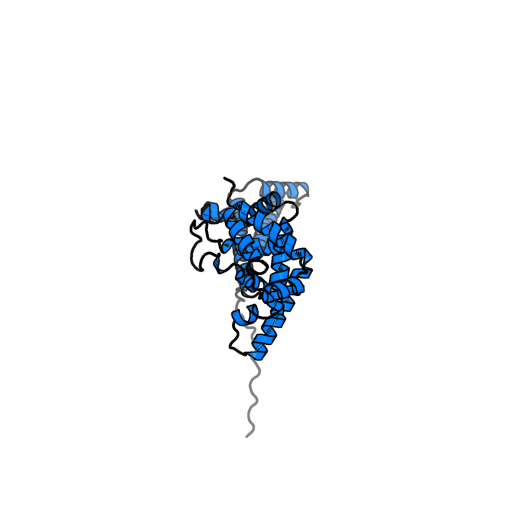.56 192 ARG A N 1
ATOM 1515 C CA . ARG A 1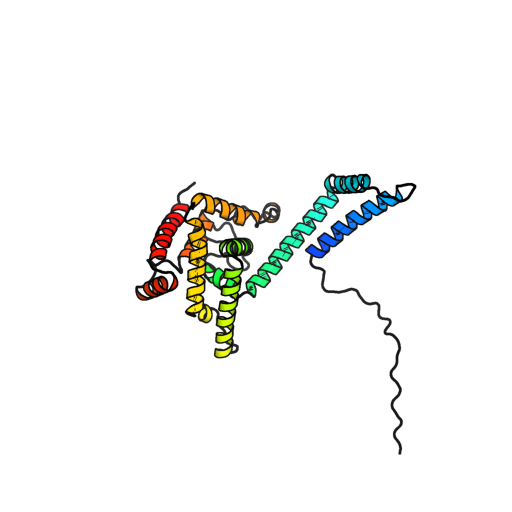 192 ? -3.306 9.306 4.725 1.00 95.56 192 ARG A CA 1
ATOM 1516 C C . ARG A 1 192 ? -3.470 8.750 3.312 1.00 95.56 192 ARG A C 1
ATOM 1518 O O . ARG A 1 192 ? -3.651 9.527 2.375 1.00 95.56 192 ARG A O 1
ATOM 1525 N N . LEU A 1 193 ? -3.456 7.426 3.160 1.00 96.06 193 LEU A N 1
ATOM 1526 C CA . LEU A 1 193 ? -3.670 6.772 1.867 1.00 96.06 193 LEU A CA 1
ATOM 1527 C C . LEU A 1 193 ? -5.078 7.040 1.327 1.00 96.06 193 LEU A C 1
ATOM 1529 O O . LEU A 1 193 ? -5.230 7.391 0.160 1.00 96.06 193 LEU A O 1
ATOM 1533 N N . ILE A 1 194 ? -6.104 6.944 2.173 1.00 94.94 194 ILE A N 1
ATOM 1534 C CA . ILE A 1 194 ? -7.497 7.180 1.778 1.00 94.94 194 ILE A CA 1
ATOM 1535 C C . ILE A 1 194 ? -7.746 8.659 1.464 1.00 94.94 194 ILE A C 1
ATOM 1537 O O . ILE A 1 194 ? -8.297 8.994 0.413 1.00 94.94 194 ILE A O 1
ATOM 1541 N N . THR A 1 195 ? -7.274 9.578 2.306 1.00 94.12 195 THR A N 1
ATOM 1542 C CA . THR A 1 195 ? -7.468 11.021 2.080 1.00 94.12 195 THR A CA 1
ATOM 1543 C C . THR A 1 195 ? -6.714 11.575 0.886 1.00 94.12 195 THR A C 1
ATOM 1545 O O . THR A 1 195 ? -7.105 12.628 0.371 1.00 94.12 195 THR A O 1
ATOM 1548 N N . HIS A 1 196 ? -5.729 10.840 0.358 1.00 94.56 196 HIS A N 1
ATOM 1549 C CA . HIS A 1 196 ? -5.156 11.139 -0.946 1.00 94.56 196 HIS A CA 1
ATOM 1550 C C . HIS A 1 196 ? -6.252 11.340 -1.999 1.00 94.56 196 HIS A C 1
ATOM 1552 O O . HIS A 1 196 ? -6.153 12.277 -2.787 1.00 94.56 196 HIS A O 1
ATOM 1558 N N . PHE A 1 197 ? -7.328 10.551 -1.990 1.00 94.12 197 PHE A N 1
ATOM 1559 C CA . PHE A 1 197 ? -8.388 10.621 -2.999 1.00 94.12 197 PHE A CA 1
ATOM 1560 C C . PHE A 1 197 ? -9.370 11.798 -2.810 1.00 94.12 197 PHE A C 1
ATOM 1562 O O . PHE A 1 197 ? -10.078 12.159 -3.745 1.00 94.12 197 PHE A O 1
ATOM 1569 N N . GLY A 1 198 ? -9.368 12.487 -1.664 1.00 88.25 198 GLY A N 1
ATOM 1570 C CA . GLY A 1 198 ? -10.500 13.317 -1.222 1.00 88.25 198 GLY A CA 1
ATOM 1571 C C . GLY A 1 198 ? -10.799 14.635 -1.948 1.00 88.25 198 GLY A C 1
ATOM 1572 O O . GLY A 1 198 ? -11.802 15.256 -1.611 1.00 88.25 198 GLY A O 1
ATOM 1573 N N . ARG A 1 199 ? -9.972 15.108 -2.890 1.00 86.25 199 ARG A N 1
ATOM 1574 C CA . ARG A 1 199 ? -10.279 16.313 -3.707 1.00 86.25 199 ARG A CA 1
ATOM 1575 C C . ARG A 1 199 ? -10.772 15.988 -5.117 1.00 86.25 199 ARG A C 1
ATOM 1577 O O . ARG A 1 199 ? -11.465 16.797 -5.716 1.00 86.25 199 ARG A O 1
ATOM 1584 N N . ASN A 1 200 ? -10.359 14.848 -5.661 1.00 91.25 200 ASN A N 1
ATOM 1585 C CA . ASN A 1 200 ? -10.697 14.406 -7.010 1.00 91.25 200 ASN A CA 1
ATOM 1586 C C . ASN A 1 200 ? -10.676 12.881 -7.012 1.00 91.25 200 ASN A C 1
ATOM 1588 O O . ASN A 1 200 ? -9.698 12.268 -7.441 1.00 91.25 200 ASN A O 1
ATOM 1592 N N . PHE A 1 201 ? -11.730 12.286 -6.462 1.00 94.19 201 PHE A N 1
ATOM 1593 C CA . PHE A 1 201 ? -11.783 10.850 -6.229 1.00 94.19 201 PHE A CA 1
ATOM 1594 C C . PHE A 1 201 ? -11.645 10.062 -7.529 1.00 94.19 201 PHE A C 1
ATOM 1596 O O . PHE A 1 201 ? -10.684 9.314 -7.689 1.00 94.19 201 PHE A O 1
ATOM 1603 N N . ARG A 1 202 ? -12.531 10.309 -8.502 1.00 93.50 202 ARG A N 1
ATOM 1604 C CA . ARG A 1 202 ? -12.541 9.601 -9.793 1.00 93.50 202 ARG A CA 1
ATOM 1605 C C . ARG A 1 202 ? -11.233 9.785 -10.566 1.00 93.50 202 ARG A C 1
ATOM 1607 O O . ARG A 1 202 ? -10.644 8.801 -11.003 1.00 93.50 202 ARG A O 1
ATOM 1614 N N . GLY A 1 203 ? -10.715 11.012 -10.667 1.00 93.81 203 GLY A N 1
ATOM 1615 C CA . GLY A 1 203 ? -9.453 11.268 -11.371 1.00 93.81 203 GLY A CA 1
ATOM 1616 C C . GLY A 1 203 ? -8.239 10.625 -10.694 1.00 93.81 203 GLY A C 1
ATOM 1617 O O . GLY A 1 203 ? -7.339 10.118 -11.369 1.00 93.81 203 GLY A O 1
ATOM 1618 N N . LYS A 1 204 ? -8.213 10.584 -9.356 1.00 94.31 204 LYS A N 1
ATOM 1619 C CA . LYS A 1 204 ? -7.139 9.915 -8.612 1.00 94.31 204 LYS A CA 1
ATOM 1620 C C . LYS A 1 204 ? -7.258 8.399 -8.630 1.00 94.31 204 LYS A C 1
ATOM 1622 O O . LYS A 1 204 ? -6.222 7.750 -8.701 1.00 94.31 204 LYS A O 1
ATOM 1627 N N . VAL A 1 205 ? -8.468 7.838 -8.630 1.00 95.06 205 VAL A N 1
ATOM 1628 C CA . VAL A 1 205 ? -8.699 6.403 -8.859 1.00 95.06 205 VAL A CA 1
ATOM 1629 C C . VAL A 1 205 ? -8.198 6.005 -10.244 1.00 95.06 205 VAL A C 1
ATOM 1631 O O . VAL A 1 205 ? -7.398 5.080 -10.343 1.00 95.06 205 VAL A O 1
ATOM 1634 N N . ALA A 1 206 ? -8.554 6.755 -11.290 1.00 92.50 206 ALA A N 1
ATOM 1635 C CA . ALA A 1 206 ? -8.053 6.504 -12.640 1.00 92.50 206 ALA A CA 1
ATOM 1636 C C . ALA A 1 206 ? -6.515 6.569 -12.700 1.00 92.50 206 ALA A C 1
ATOM 1638 O O . ALA A 1 206 ? -5.866 5.662 -13.214 1.00 92.50 206 ALA A O 1
ATOM 1639 N N . THR A 1 207 ? -5.910 7.595 -12.091 1.00 91.50 207 THR A N 1
ATOM 1640 C CA . THR A 1 207 ? -4.443 7.723 -12.011 1.00 91.50 207 THR A CA 1
ATOM 1641 C C . THR A 1 207 ? -3.805 6.573 -11.228 1.00 91.50 207 THR A C 1
ATOM 1643 O O . THR A 1 207 ? -2.750 6.072 -11.614 1.00 91.50 207 THR A O 1
ATOM 1646 N N . PHE A 1 208 ? -4.423 6.154 -10.124 1.00 93.00 208 PHE A N 1
ATOM 1647 C CA . PHE A 1 208 ? -3.970 5.034 -9.309 1.00 93.00 208 PHE A CA 1
ATOM 1648 C C . PHE A 1 208 ? -3.989 3.734 -10.113 1.00 93.00 208 PHE A C 1
ATOM 1650 O O . PHE A 1 208 ? -2.960 3.073 -10.194 1.00 93.00 208 PHE A O 1
ATOM 1657 N N . ILE A 1 209 ? -5.104 3.418 -10.777 1.00 92.00 209 ILE A N 1
ATOM 1658 C CA . ILE A 1 209 ? -5.242 2.244 -11.649 1.00 92.00 209 ILE A CA 1
ATOM 1659 C C . ILE A 1 209 ? -4.148 2.237 -12.721 1.00 92.00 209 ILE A C 1
ATOM 1661 O O . ILE A 1 209 ? -3.453 1.234 -12.883 1.00 92.00 209 ILE A O 1
ATOM 1665 N N . THR A 1 210 ? -3.935 3.367 -13.401 1.00 88.44 210 THR A N 1
ATOM 1666 C CA . THR A 1 210 ? -2.882 3.494 -14.416 1.00 88.44 210 THR A CA 1
ATOM 1667 C C . THR A 1 210 ? -1.498 3.223 -13.834 1.00 88.44 210 THR A C 1
ATOM 1669 O O . THR A 1 210 ? -0.745 2.450 -14.416 1.00 88.44 210 THR A O 1
ATOM 1672 N N . LYS A 1 211 ? -1.156 3.797 -12.674 1.00 85.44 211 LYS A N 1
ATOM 1673 C CA . LYS A 1 211 ? 0.149 3.569 -12.025 1.00 85.44 211 LYS A CA 1
ATOM 1674 C C . LYS A 1 211 ? 0.332 2.124 -11.570 1.00 85.44 211 LYS A C 1
ATOM 1676 O O . LYS A 1 211 ? 1.401 1.554 -11.766 1.00 85.44 211 LYS A O 1
ATOM 1681 N N . MET A 1 212 ? -0.709 1.532 -10.990 1.00 86.06 212 MET A N 1
ATOM 1682 C CA . MET A 1 212 ? -0.697 0.136 -10.564 1.00 86.06 212 MET A CA 1
ATOM 1683 C C . MET A 1 212 ? -0.449 -0.795 -11.749 1.00 86.06 212 MET A C 1
ATOM 1685 O O . MET A 1 212 ? 0.390 -1.682 -11.653 1.00 86.06 212 MET A O 1
ATOM 1689 N N . ASN A 1 213 ? -1.125 -0.553 -12.875 1.00 83.38 213 ASN A N 1
ATOM 1690 C CA . ASN A 1 213 ? -1.008 -1.378 -14.074 1.00 83.38 213 ASN A CA 1
ATOM 1691 C C . ASN A 1 213 ? 0.244 -1.089 -14.906 1.00 83.38 213 ASN A C 1
ATOM 1693 O O . ASN A 1 213 ? 0.742 -2.001 -15.546 1.00 83.38 213 ASN A O 1
ATOM 1697 N N . TYR A 1 214 ? 0.784 0.133 -14.892 1.00 72.50 214 TYR A N 1
ATOM 1698 C CA . TYR A 1 214 ? 2.050 0.454 -15.566 1.00 72.50 214 TYR A CA 1
ATOM 1699 C C . TYR A 1 214 ? 3.215 -0.370 -15.002 1.00 72.50 214 TYR A C 1
ATOM 1701 O O . TYR A 1 214 ? 4.102 -0.806 -15.729 1.00 72.50 214 TYR A O 1
ATOM 1709 N N . ASN A 1 215 ? 3.174 -0.628 -13.695 1.00 62.12 215 ASN A N 1
ATOM 1710 C CA . ASN A 1 215 ? 4.168 -1.427 -12.988 1.00 62.12 215 ASN A CA 1
ATOM 1711 C C . ASN A 1 215 ? 3.910 -2.949 -13.074 1.00 62.12 215 ASN A C 1
ATOM 1713 O O . ASN A 1 215 ? 4.703 -3.734 -12.552 1.00 62.12 215 ASN A O 1
ATOM 1717 N N . LEU A 1 216 ? 2.818 -3.375 -13.720 1.00 64.00 216 LEU A N 1
ATOM 1718 C CA . LEU A 1 216 ? 2.528 -4.765 -14.083 1.00 64.00 216 LEU A CA 1
ATOM 1719 C C . LEU A 1 216 ? 2.906 -4.928 -15.572 1.00 64.00 216 LEU A C 1
ATOM 1721 O O . LEU A 1 216 ? 2.165 -4.516 -16.458 1.00 64.00 216 LEU A O 1
ATOM 1725 N N . THR A 1 217 ? 4.115 -5.416 -15.857 1.00 53.47 217 THR A N 1
ATOM 1726 C CA . THR A 1 217 ? 4.748 -5.379 -17.191 1.00 53.47 217 THR A CA 1
ATOM 1727 C C . THR A 1 217 ? 4.012 -6.129 -18.311 1.00 53.47 217 THR A C 1
ATOM 1729 O O . THR A 1 217 ? 3.300 -7.103 -18.085 1.00 53.47 217 THR A O 1
ATOM 1732 N N . GLU A 1 218 ? 4.297 -5.725 -19.559 1.00 43.16 218 GLU A N 1
ATOM 1733 C CA . GLU A 1 218 ? 3.925 -6.398 -20.820 1.00 43.16 218 GLU A CA 1
ATOM 1734 C C . GLU A 1 218 ? 4.349 -7.869 -20.921 1.00 43.16 218 GLU A C 1
ATOM 1736 O O . GLU A 1 218 ? 3.724 -8.617 -21.667 1.00 43.16 218 GLU A O 1
ATOM 1741 N N . THR A 1 219 ? 5.331 -8.327 -20.143 1.00 45.06 219 THR A N 1
ATOM 1742 C CA . THR A 1 219 ? 5.684 -9.750 -20.064 1.00 45.06 219 THR A CA 1
ATOM 1743 C C . THR A 1 219 ? 4.496 -10.615 -19.632 1.00 45.06 219 THR A C 1
ATOM 1745 O O . THR A 1 219 ? 4.304 -11.689 -20.192 1.00 45.06 219 THR A O 1
ATOM 1748 N N . ASP A 1 220 ? 3.614 -10.120 -18.755 1.00 46.25 220 ASP A N 1
ATOM 1749 C CA . ASP A 1 220 ? 2.384 -10.841 -18.393 1.00 46.25 220 ASP A CA 1
ATOM 1750 C C . ASP A 1 220 ? 1.408 -10.937 -19.588 1.00 46.25 220 ASP A C 1
ATOM 1752 O O . ASP A 1 220 ? 0.713 -11.939 -19.756 1.00 46.25 220 ASP A O 1
ATOM 1756 N N . ARG A 1 221 ? 1.417 -9.956 -20.506 1.00 41.38 221 ARG A N 1
ATOM 1757 C CA . ARG A 1 221 ? 0.612 -10.008 -21.742 1.00 41.38 221 ARG A CA 1
ATOM 1758 C C . ARG A 1 221 ? 1.158 -11.025 -22.747 1.00 41.38 221 ARG A C 1
ATOM 1760 O O . ARG A 1 221 ? 0.361 -11.675 -23.420 1.00 41.38 221 ARG A O 1
ATOM 1767 N N . SER A 1 222 ? 2.480 -11.178 -22.829 1.00 40.12 222 SER A N 1
ATOM 1768 C CA . SER A 1 222 ? 3.154 -12.108 -23.750 1.00 40.12 222 SER A CA 1
ATOM 1769 C C . SER A 1 222 ? 3.135 -13.567 -23.269 1.00 40.12 222 SER A C 1
ATOM 1771 O O . SER A 1 222 ? 3.127 -14.475 -24.096 1.00 40.12 222 SER A O 1
ATOM 1773 N N . PHE A 1 223 ? 3.061 -13.809 -21.954 1.00 43.31 223 PHE A N 1
ATOM 1774 C CA . PHE A 1 223 ? 2.964 -15.150 -21.351 1.00 43.31 223 PHE A CA 1
ATOM 1775 C C . PHE A 1 223 ? 1.523 -15.653 -21.138 1.00 43.31 223 PHE A C 1
ATOM 1777 O O . PHE A 1 223 ? 1.313 -16.681 -20.496 1.00 43.31 223 PHE A O 1
ATOM 1784 N N . GLY A 1 224 ? 0.508 -14.953 -21.658 1.00 41.09 224 GLY A N 1
ATOM 1785 C CA . GLY A 1 224 ? -0.893 -15.355 -21.483 1.00 41.09 224 GLY A CA 1
ATOM 1786 C C . GLY A 1 224 ? -1.409 -15.222 -20.043 1.00 41.09 224 GLY A C 1
ATOM 1787 O O . GLY A 1 224 ? -2.487 -15.729 -19.730 1.00 41.09 224 GLY A O 1
ATOM 1788 N N . LEU A 1 225 ? -0.682 -14.510 -19.172 1.00 48.09 225 LEU A N 1
ATOM 1789 C CA . LEU A 1 225 ? -1.144 -14.080 -17.853 1.00 48.09 225 LEU A CA 1
ATOM 1790 C C . LEU A 1 225 ? -2.119 -12.918 -18.082 1.00 48.09 225 LEU A C 1
ATOM 1792 O O . LEU A 1 225 ? -1.771 -11.740 -18.074 1.00 48.09 225 LEU A O 1
ATOM 1796 N N . GLY A 1 226 ? -3.346 -13.303 -18.432 1.00 51.72 226 GLY A N 1
ATOM 1797 C CA . GLY A 1 226 ? -4.363 -12.458 -19.039 1.00 51.72 226 GLY A CA 1
ATOM 1798 C C . GLY A 1 226 ? -4.800 -11.246 -18.216 1.00 51.72 226 GLY A C 1
ATOM 1799 O O . GLY A 1 226 ? -4.327 -10.953 -17.121 1.00 51.72 226 GLY A O 1
ATOM 1800 N N . ARG A 1 227 ? -5.788 -10.530 -18.759 1.00 55.72 227 ARG A N 1
ATOM 1801 C CA . ARG A 1 227 ? -6.454 -9.362 -18.148 1.00 55.72 227 ARG A CA 1
ATOM 1802 C C . ARG A 1 227 ? -6.799 -9.544 -16.652 1.00 55.72 227 ARG A C 1
ATOM 1804 O O . ARG A 1 227 ? -6.898 -8.546 -15.942 1.00 55.72 227 ARG A O 1
ATOM 1811 N N . GLY A 1 228 ? -6.899 -10.784 -16.172 1.00 57.44 228 GLY A N 1
ATOM 1812 C CA . GLY A 1 228 ? -7.027 -11.208 -14.780 1.00 57.44 228 GLY A CA 1
ATOM 1813 C C . GLY A 1 228 ? -6.003 -10.714 -13.774 1.00 57.44 228 GLY A C 1
ATOM 1814 O O . GLY A 1 228 ? -6.299 -10.784 -12.587 1.00 57.44 228 GLY A O 1
ATOM 1815 N N . TYR A 1 229 ? -4.871 -10.135 -14.175 1.00 67.31 229 TYR A N 1
ATOM 1816 C CA . TYR A 1 229 ? -3.909 -9.534 -13.232 1.00 67.31 229 TYR A CA 1
ATOM 1817 C C . TYR A 1 229 ? -4.042 -8.017 -13.089 1.00 67.31 229 TYR A C 1
ATOM 1819 O O . TYR A 1 229 ? -3.447 -7.425 -12.189 1.00 67.31 229 TYR A O 1
ATOM 1827 N N . LEU A 1 230 ? -4.841 -7.372 -13.941 1.00 79.00 230 LEU A N 1
ATOM 1828 C CA . LEU A 1 230 ? -4.952 -5.919 -13.952 1.00 79.00 230 LEU A CA 1
ATOM 1829 C C . LEU A 1 230 ? -5.784 -5.411 -12.773 1.00 79.00 230 LEU A C 1
ATOM 1831 O O . LEU A 1 230 ? -6.835 -5.956 -12.426 1.00 79.00 230 LEU A O 1
ATOM 1835 N N . ILE A 1 231 ? -5.335 -4.316 -12.176 1.00 86.69 231 ILE A N 1
ATOM 1836 C CA . ILE A 1 231 ? -6.145 -3.532 -11.254 1.00 86.69 231 ILE A CA 1
ATOM 1837 C C . ILE A 1 231 ? -7.197 -2.780 -12.078 1.00 86.69 231 ILE A C 1
ATOM 1839 O O . ILE A 1 231 ? -6.879 -2.121 -13.063 1.00 86.69 231 ILE A O 1
ATOM 1843 N N . ASN A 1 232 ? -8.460 -2.901 -11.687 1.00 88.12 232 ASN A N 1
ATOM 1844 C CA . ASN A 1 232 ? -9.610 -2.198 -12.261 1.00 88.12 232 ASN A CA 1
ATOM 1845 C C . ASN A 1 232 ? -10.406 -1.524 -11.131 1.00 88.12 232 ASN A C 1
ATOM 1847 O O . ASN A 1 232 ? -10.043 -1.678 -9.964 1.00 88.12 232 ASN A O 1
ATOM 1851 N N . GLU A 1 233 ? -11.494 -0.811 -11.444 1.00 91.00 233 GLU A N 1
ATOM 1852 C CA . GLU A 1 233 ? -12.289 -0.107 -10.421 1.00 91.00 233 GLU A CA 1
ATOM 1853 C C . GLU A 1 233 ? -12.782 -1.044 -9.307 1.00 91.00 233 GLU A C 1
ATOM 1855 O O . GLU A 1 233 ? -12.648 -0.712 -8.129 1.00 91.00 233 GLU A O 1
ATOM 1860 N N . ARG A 1 234 ? -13.243 -2.255 -9.651 1.00 89.88 234 ARG A N 1
ATOM 1861 C CA . ARG A 1 234 ? -13.706 -3.259 -8.677 1.00 89.88 234 ARG A CA 1
ATOM 1862 C C . ARG A 1 234 ? -12.599 -3.686 -7.711 1.00 89.88 234 ARG A C 1
ATOM 1864 O O . ARG A 1 234 ? -12.819 -3.741 -6.505 1.00 89.88 234 ARG A O 1
ATOM 1871 N N . ARG A 1 235 ? -11.387 -3.940 -8.207 1.00 89.69 235 ARG A N 1
ATOM 1872 C CA . ARG A 1 235 ? -10.221 -4.279 -7.371 1.00 89.69 235 ARG A CA 1
ATOM 1873 C C . ARG A 1 235 ? -9.702 -3.085 -6.584 1.00 89.69 235 ARG A C 1
ATOM 1875 O O . ARG A 1 235 ? -9.326 -3.234 -5.424 1.00 89.69 235 ARG A O 1
ATOM 1882 N N . THR A 1 236 ? -9.730 -1.889 -7.165 1.00 92.75 236 THR A N 1
ATOM 1883 C CA . THR A 1 236 ? -9.438 -0.658 -6.427 1.00 92.75 236 THR A CA 1
ATOM 1884 C C . THR A 1 236 ? -10.418 -0.478 -5.275 1.00 92.75 236 THR A C 1
ATOM 1886 O O . THR A 1 236 ? -9.977 -0.191 -4.167 1.00 92.75 236 THR A O 1
ATOM 1889 N N . ARG A 1 237 ? -11.714 -0.741 -5.478 1.00 93.62 237 ARG A N 1
ATOM 1890 C CA . ARG A 1 237 ? -12.702 -0.748 -4.396 1.00 93.62 237 ARG A CA 1
ATOM 1891 C C . ARG A 1 237 ? -12.319 -1.732 -3.296 1.00 93.62 237 ARG A C 1
ATOM 1893 O O . ARG A 1 237 ? -12.258 -1.316 -2.149 1.00 93.62 237 ARG A O 1
ATOM 1900 N N . LEU A 1 238 ? -11.990 -2.987 -3.622 1.00 92.94 238 LEU A N 1
ATOM 1901 C CA . LEU A 1 238 ? -11.568 -3.982 -2.620 1.00 92.94 238 LEU A CA 1
ATOM 1902 C C . LEU A 1 238 ? -10.402 -3.480 -1.761 1.00 92.94 238 LEU A C 1
ATOM 1904 O O . LEU A 1 238 ? -10.450 -3.580 -0.535 1.00 92.94 238 LEU A O 1
ATOM 1908 N N . LEU A 1 239 ? -9.379 -2.907 -2.400 1.00 94.06 239 LEU A N 1
ATOM 1909 C CA . LEU A 1 239 ? -8.219 -2.351 -1.711 1.00 94.06 239 LEU A CA 1
ATOM 1910 C C . LEU A 1 239 ? -8.599 -1.157 -0.825 1.00 94.06 239 LEU A C 1
ATOM 1912 O O . LEU A 1 239 ? -8.238 -1.122 0.349 1.00 94.06 239 LEU A O 1
ATOM 1916 N N . LEU A 1 240 ? -9.336 -0.182 -1.364 1.00 95.06 240 LEU A N 1
ATOM 1917 C CA . LEU A 1 240 ? -9.722 1.018 -0.619 1.00 95.06 240 LEU A CA 1
ATOM 1918 C C . LEU A 1 240 ? -10.682 0.684 0.532 1.00 95.06 240 LEU A C 1
ATOM 1920 O O . LEU A 1 240 ? -10.527 1.221 1.624 1.00 95.06 240 LEU A O 1
ATOM 1924 N N . SER A 1 241 ? -11.621 -0.243 0.342 1.00 94.50 241 SER A N 1
ATOM 1925 C CA . SER A 1 241 ? -12.492 -0.741 1.412 1.00 94.50 241 SER A CA 1
ATOM 1926 C C . SER A 1 241 ? -11.692 -1.420 2.523 1.00 94.50 241 SER A C 1
ATOM 1928 O O . SER A 1 241 ? -11.970 -1.201 3.702 1.00 94.50 241 SER A O 1
ATOM 1930 N N . ALA A 1 242 ? -10.670 -2.202 2.172 1.00 93.88 242 ALA A N 1
ATOM 1931 C CA . ALA A 1 242 ? -9.804 -2.837 3.156 1.00 93.88 242 ALA A CA 1
ATOM 1932 C C . ALA A 1 242 ? -8.953 -1.816 3.936 1.00 93.88 242 ALA A C 1
ATOM 1934 O O . ALA A 1 242 ? -8.776 -1.974 5.142 1.00 93.88 242 ALA A O 1
ATOM 1935 N N . LEU A 1 243 ? -8.514 -0.732 3.287 1.00 94.88 243 LEU A N 1
ATOM 1936 C CA . LEU A 1 243 ? -7.853 0.402 3.946 1.00 94.88 243 LEU A CA 1
ATOM 1937 C C . LEU A 1 243 ? -8.812 1.231 4.818 1.00 94.88 243 LEU A C 1
ATOM 1939 O O . LEU A 1 243 ? -8.380 1.798 5.814 1.00 94.88 243 LEU A O 1
ATOM 1943 N N . ILE A 1 244 ? -10.103 1.302 4.486 1.00 95.06 244 ILE A N 1
ATOM 1944 C CA . ILE A 1 244 ? -11.109 2.010 5.298 1.00 95.06 244 ILE A CA 1
ATOM 1945 C C . ILE A 1 244 ? -11.468 1.226 6.562 1.00 95.06 244 ILE A C 1
ATOM 1947 O O . ILE A 1 244 ? -11.656 1.832 7.610 1.00 95.06 244 ILE A O 1
ATOM 1951 N N . ARG A 1 245 ? -11.526 -0.108 6.497 1.00 93.38 245 ARG A N 1
ATOM 1952 C CA . ARG A 1 245 ? -11.886 -0.991 7.623 1.00 93.38 245 ARG A CA 1
ATOM 1953 C C . ARG A 1 245 ? -11.238 -0.622 8.976 1.00 93.38 245 ARG A C 1
ATOM 1955 O O . ARG A 1 245 ? -11.990 -0.471 9.936 1.00 93.38 245 ARG A O 1
ATOM 1962 N N . PRO A 1 246 ? -9.908 -0.428 9.103 1.00 91.50 246 PRO A N 1
ATOM 1963 C CA . PRO A 1 246 ? -9.281 -0.072 10.384 1.00 91.50 246 PRO A CA 1
ATOM 1964 C C . PRO A 1 246 ? -9.604 1.346 10.885 1.00 91.50 246 PRO A C 1
ATOM 1966 O O . PRO A 1 246 ? -9.243 1.679 12.013 1.00 91.50 246 PRO A O 1
ATOM 1969 N N . ILE A 1 247 ? -10.247 2.184 10.066 1.00 93.88 247 ILE A N 1
ATOM 1970 C CA . ILE A 1 247 ? -10.582 3.582 10.363 1.00 93.88 247 ILE A CA 1
ATOM 1971 C C . ILE A 1 247 ? -12.078 3.888 10.191 1.00 93.88 247 ILE A C 1
ATOM 1973 O O . ILE A 1 247 ? -12.449 5.055 10.191 1.00 93.88 247 ILE A O 1
ATOM 1977 N N . ASP A 1 248 ? -12.941 2.882 10.033 1.00 93.00 248 ASP A N 1
ATOM 1978 C CA . ASP A 1 248 ? -14.381 3.073 9.839 1.00 93.00 248 ASP A CA 1
ATOM 1979 C C . ASP A 1 248 ? -15.107 3.218 11.190 1.00 93.00 248 ASP A C 1
ATOM 1981 O O . ASP A 1 248 ? -15.332 2.212 11.867 1.00 93.00 248 ASP A O 1
ATOM 1985 N N . PRO A 1 249 ? -15.515 4.435 11.602 1.00 87.88 249 PRO A N 1
ATOM 1986 C CA . PRO A 1 249 ? -16.136 4.644 12.907 1.00 87.88 249 PRO A CA 1
ATOM 1987 C C . PRO A 1 249 ? -17.517 3.985 13.045 1.00 87.88 249 PRO A C 1
ATOM 1989 O O . PRO A 1 249 ? -17.995 3.845 14.168 1.00 87.88 249 PRO A O 1
ATOM 1992 N N . GLU A 1 250 ? -18.178 3.615 11.943 1.00 88.25 250 GLU A N 1
ATOM 1993 C CA . GLU A 1 250 ? -19.507 2.980 11.959 1.00 88.25 250 GLU A CA 1
ATOM 1994 C C . GLU A 1 250 ? -19.429 1.465 12.140 1.00 88.25 250 GLU A C 1
ATOM 1996 O O . GLU A 1 250 ? -20.368 0.855 12.642 1.00 88.25 250 GLU A O 1
ATOM 2001 N N . ALA A 1 251 ? -18.305 0.861 11.751 1.00 86.44 251 ALA A N 1
ATOM 2002 C CA . ALA A 1 251 ? -18.034 -0.557 11.961 1.00 86.44 251 ALA A CA 1
ATOM 2003 C C . ALA A 1 251 ? -17.441 -0.843 13.356 1.00 86.44 251 ALA A C 1
ATOM 2005 O O . ALA A 1 251 ? -17.192 -1.997 13.702 1.00 86.44 251 ALA A O 1
ATOM 2006 N N . MET A 1 252 ? -17.188 0.203 14.151 1.00 89.69 252 MET A N 1
ATOM 2007 C CA . MET A 1 252 ? -16.535 0.131 15.456 1.00 89.69 252 MET A CA 1
ATOM 2008 C C . MET A 1 252 ? -17.527 0.272 16.612 1.00 89.69 252 MET A C 1
ATOM 2010 O O . MET A 1 252 ? -18.462 1.068 16.564 1.00 89.69 252 MET A O 1
ATOM 2014 N N . GLY A 1 253 ? -17.258 -0.443 17.708 1.00 88.50 253 GLY A N 1
ATOM 2015 C CA . GLY A 1 253 ? -17.918 -0.185 18.989 1.00 88.50 253 GLY A CA 1
ATOM 2016 C C . GLY A 1 253 ? -17.544 1.191 19.578 1.00 88.50 253 GLY A C 1
ATOM 2017 O O . GLY A 1 253 ? -16.556 1.797 19.149 1.00 88.50 253 GLY A O 1
ATOM 2018 N N . PRO A 1 254 ? -18.286 1.688 20.588 1.00 89.25 254 PRO A N 1
ATOM 2019 C CA . PRO A 1 254 ? -18.088 3.027 21.156 1.00 89.25 254 PRO A CA 1
ATOM 2020 C C . PRO A 1 254 ? -16.654 3.306 21.636 1.00 89.25 254 PRO A C 1
ATOM 2022 O O . PRO A 1 254 ? -16.100 4.365 21.344 1.00 89.25 254 PRO A O 1
ATOM 2025 N N . GLU A 1 255 ? -16.024 2.340 22.309 1.00 87.62 255 GLU A N 1
ATOM 2026 C CA . GLU A 1 255 ? -14.649 2.464 22.818 1.00 87.62 255 GLU A CA 1
ATOM 2027 C C . GLU A 1 255 ? -13.614 2.546 21.687 1.00 87.62 255 GLU A C 1
ATOM 2029 O O . GLU A 1 255 ? -12.735 3.410 21.691 1.00 87.62 255 GLU A O 1
ATOM 2034 N N . ALA A 1 256 ? -13.740 1.688 20.671 1.00 85.94 256 ALA A N 1
ATOM 2035 C CA . ALA A 1 256 ? -12.862 1.697 19.503 1.00 85.94 256 ALA A CA 1
ATOM 2036 C C . ALA A 1 256 ? -13.001 3.004 18.706 1.00 85.94 256 ALA A C 1
ATOM 2038 O O . ALA A 1 256 ? -11.999 3.576 18.276 1.00 85.94 256 ALA A O 1
ATOM 2039 N N . ARG A 1 257 ? -14.224 3.538 18.591 1.00 88.25 257 ARG A N 1
ATOM 2040 C CA . ARG A 1 257 ? -14.481 4.841 17.968 1.00 88.25 257 ARG A CA 1
ATOM 2041 C C . ARG A 1 257 ? -13.853 5.991 18.755 1.00 88.25 257 ARG A C 1
ATOM 2043 O O . ARG A 1 257 ? -13.292 6.897 18.142 1.00 88.25 257 ARG A O 1
ATOM 2050 N N . GLN A 1 258 ? -13.913 5.964 20.087 1.00 87.94 258 GLN A N 1
ATOM 2051 C CA . GLN A 1 258 ? -13.260 6.978 20.920 1.00 87.94 258 GLN A CA 1
ATOM 2052 C C . GLN A 1 258 ? -11.733 6.918 20.782 1.00 87.94 258 GLN A C 1
ATOM 2054 O O . GLN A 1 258 ? -11.084 7.958 20.672 1.00 87.94 258 GLN A O 1
ATOM 2059 N N . THR A 1 259 ? -11.159 5.714 20.725 1.00 87.12 259 THR A N 1
ATOM 2060 C CA . THR A 1 259 ? -9.728 5.515 20.451 1.00 87.12 259 THR A CA 1
ATOM 2061 C C . THR A 1 259 ? -9.350 6.047 19.069 1.00 87.12 259 THR A C 1
ATOM 2063 O O . THR A 1 259 ? -8.406 6.823 18.952 1.00 87.12 259 THR A O 1
ATOM 2066 N N . LEU A 1 260 ? -10.130 5.734 18.030 1.00 90.38 260 LEU A N 1
ATOM 2067 C CA . LEU A 1 260 ? -9.919 6.265 16.682 1.00 90.38 260 LEU A CA 1
ATOM 2068 C C . LEU A 1 260 ? -9.994 7.802 16.657 1.00 90.38 260 LEU A C 1
ATOM 2070 O O . LEU A 1 260 ? -9.149 8.453 16.044 1.00 90.38 260 LEU A O 1
ATOM 2074 N N . ALA A 1 261 ? -10.978 8.391 17.342 1.00 89.88 261 ALA A N 1
ATOM 2075 C CA . ALA A 1 261 ? -11.127 9.840 17.456 1.00 89.88 261 ALA A CA 1
ATOM 2076 C C . ALA A 1 261 ? -9.947 10.486 18.195 1.00 89.88 261 ALA A C 1
ATOM 2078 O O . ALA A 1 261 ? -9.508 11.562 17.801 1.00 89.88 261 ALA A O 1
ATOM 2079 N N . ARG A 1 262 ? -9.392 9.824 19.216 1.00 89.44 262 ARG A N 1
ATOM 2080 C CA . ARG A 1 262 ? -8.179 10.272 19.916 1.00 89.44 262 ARG A CA 1
ATOM 2081 C C . ARG A 1 262 ? -6.945 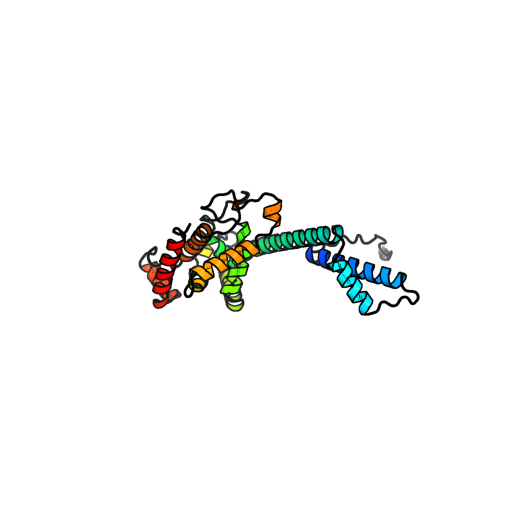10.208 19.014 1.00 89.44 262 ARG A C 1
ATOM 2083 O O . ARG A 1 262 ? -6.145 11.136 19.026 1.00 89.44 262 ARG A O 1
ATOM 2090 N N . ASN A 1 263 ? -6.818 9.143 18.227 1.00 88.00 263 ASN A N 1
ATOM 2091 C CA . ASN A 1 263 ? -5.665 8.905 17.360 1.00 88.00 263 ASN A CA 1
ATOM 2092 C C . ASN A 1 263 ? -5.661 9.831 16.136 1.00 88.00 263 ASN A C 1
ATOM 2094 O O . ASN A 1 263 ? -4.636 10.404 15.777 1.00 88.00 263 ASN A O 1
ATOM 2098 N N . LEU A 1 264 ? -6.810 9.995 15.477 1.00 88.88 264 LEU A N 1
ATOM 2099 C CA . LEU A 1 264 ? -6.914 10.769 14.240 1.00 88.88 264 LEU A CA 1
ATOM 2100 C C . LEU A 1 264 ? -7.404 12.205 14.482 1.00 88.88 264 LEU A C 1
ATOM 2102 O O . LEU A 1 264 ? -6.918 13.129 13.826 1.00 88.88 264 LEU A O 1
ATOM 2106 N N . GLY A 1 265 ? -8.323 12.413 15.418 1.00 87.44 265 GLY A N 1
ATOM 2107 C CA . GLY A 1 265 ? -9.068 13.657 15.624 1.00 87.44 265 GLY A CA 1
ATOM 2108 C C . GLY A 1 265 ? -10.475 13.590 15.021 1.00 87.44 265 GLY A C 1
ATOM 2109 O O . GLY A 1 265 ? -10.662 13.098 13.907 1.00 87.44 265 GLY A O 1
ATOM 2110 N N . GLU A 1 266 ? -11.472 14.129 15.729 1.00 82.88 266 GLU A N 1
ATOM 2111 C CA . GLU A 1 266 ? -12.897 14.025 15.360 1.00 82.88 266 GLU A CA 1
ATOM 2112 C C . GLU A 1 266 ? -13.214 14.562 13.957 1.00 82.88 266 GLU A C 1
ATOM 2114 O O . GLU A 1 266 ? -13.932 13.916 13.193 1.00 82.88 266 GLU A O 1
ATOM 2119 N N . GLY A 1 267 ? -12.617 15.694 13.566 1.00 81.88 267 GLY A N 1
ATOM 2120 C CA . GLY A 1 267 ? -12.848 16.303 12.250 1.00 81.88 267 GLY A CA 1
ATOM 2121 C C . GLY A 1 267 ? -12.442 15.414 11.065 1.00 81.88 267 GLY A C 1
ATOM 2122 O O . GLY A 1 267 ? -12.952 15.583 9.958 1.00 81.88 267 GLY A O 1
ATOM 2123 N N . LYS A 1 268 ? -11.560 14.430 11.283 1.00 87.88 268 LYS A N 1
ATOM 2124 C CA . LYS A 1 268 ? -11.119 13.490 10.242 1.00 87.88 268 LYS A CA 1
ATOM 2125 C C . LYS A 1 268 ? -12.133 12.375 9.979 1.00 87.88 268 LYS A C 1
ATOM 2127 O O . LYS A 1 268 ? -12.141 11.822 8.880 1.00 87.88 268 LYS A O 1
ATOM 2132 N N . LEU A 1 269 ? -13.019 12.078 10.933 1.00 87.44 269 LEU A N 1
ATOM 2133 C CA . LEU A 1 269 ? -14.016 11.010 10.803 1.00 87.44 269 LEU A CA 1
ATOM 2134 C C . LEU A 1 269 ? -15.051 11.316 9.713 1.00 87.44 269 LEU A C 1
ATOM 2136 O O . LEU A 1 269 ? -15.395 10.435 8.928 1.00 87.44 269 LEU A O 1
ATOM 2140 N N . ALA A 1 270 ? -15.467 12.580 9.590 1.00 87.50 270 ALA A N 1
ATOM 2141 C CA . ALA A 1 270 ? -16.383 13.015 8.534 1.00 87.50 270 ALA A CA 1
ATOM 2142 C C . ALA A 1 270 ? -15.781 12.833 7.126 1.00 87.50 270 ALA A C 1
ATOM 2144 O O . ALA A 1 270 ? -16.477 12.460 6.181 1.00 87.50 270 ALA A O 1
ATOM 2145 N N . ILE A 1 271 ? -14.467 13.048 6.982 1.00 90.12 271 ILE A N 1
ATOM 2146 C CA . ILE A 1 271 ? -13.757 12.828 5.714 1.00 90.12 271 ILE A CA 1
ATOM 2147 C C . ILE A 1 271 ? -13.760 11.338 5.357 1.00 90.12 271 ILE A C 1
ATOM 2149 O O . ILE A 1 271 ? -13.990 10.993 4.197 1.00 90.12 271 ILE A O 1
ATOM 2153 N N . ILE A 1 272 ? -13.538 10.461 6.342 1.00 91.62 272 ILE A N 1
ATOM 2154 C CA . ILE A 1 272 ? -13.560 9.007 6.143 1.00 91.62 272 ILE A CA 1
ATOM 2155 C C . ILE A 1 272 ? -14.949 8.551 5.689 1.00 91.62 272 ILE A C 1
ATOM 2157 O O . ILE A 1 272 ? -15.046 7.821 4.706 1.00 91.62 272 ILE A O 1
ATOM 2161 N N . GLN A 1 273 ? -16.019 9.027 6.332 1.00 90.62 273 GLN A N 1
ATOM 2162 C CA . GLN A 1 273 ? -17.396 8.690 5.945 1.00 90.62 273 GLN A CA 1
ATOM 2163 C C . GLN A 1 273 ? -17.718 9.120 4.510 1.00 90.62 273 GLN A C 1
ATOM 2165 O O . GLN A 1 273 ? -18.257 8.332 3.732 1.00 90.62 273 GLN A O 1
ATOM 2170 N N . ARG A 1 274 ? -17.325 10.339 4.120 1.00 91.75 274 ARG A N 1
ATOM 2171 C CA . ARG A 1 274 ? -17.494 10.808 2.738 1.00 91.75 274 ARG A CA 1
ATOM 2172 C C . ARG A 1 274 ? -16.754 9.908 1.743 1.00 91.75 274 ARG A C 1
ATOM 2174 O O . ARG A 1 274 ? -17.331 9.492 0.744 1.00 91.75 274 ARG A O 1
ATOM 2181 N N . LEU A 1 275 ? -15.492 9.584 2.024 1.00 92.94 275 LEU A N 1
ATOM 2182 C CA . LEU A 1 275 ? -14.667 8.735 1.157 1.00 92.94 275 LEU A CA 1
ATOM 2183 C C . LEU A 1 275 ? -15.183 7.291 1.090 1.00 92.94 275 LEU A C 1
ATOM 2185 O O . LEU A 1 275 ? -15.116 6.674 0.033 1.00 92.94 275 LEU A O 1
ATOM 2189 N N . LYS A 1 276 ? -15.748 6.761 2.179 1.00 94.31 276 LYS A N 1
ATOM 2190 C CA . LYS A 1 276 ? -16.412 5.450 2.207 1.00 94.31 276 LYS A CA 1
ATOM 2191 C C . LYS A 1 276 ? -17.582 5.391 1.225 1.00 94.31 276 LYS A C 1
ATOM 2193 O O . LYS A 1 276 ? -17.686 4.421 0.476 1.00 94.31 276 LYS A O 1
ATOM 2198 N N . ALA A 1 277 ? -18.409 6.437 1.172 1.00 92.44 277 ALA A N 1
ATOM 2199 C CA . ALA A 1 277 ? -19.497 6.532 0.199 1.00 92.44 277 ALA A CA 1
ATOM 2200 C C . ALA A 1 277 ? -18.978 6.610 -1.250 1.00 92.44 277 ALA A C 1
ATOM 2202 O O . ALA A 1 277 ? -19.501 5.935 -2.136 1.00 92.44 277 ALA A O 1
ATOM 2203 N N . GLU A 1 278 ? -17.909 7.374 -1.495 1.00 93.62 278 GLU A N 1
ATOM 2204 C CA . GLU A 1 278 ? -17.277 7.448 -2.819 1.00 93.62 278 GLU A CA 1
ATOM 2205 C C . GLU A 1 278 ? -16.695 6.093 -3.259 1.00 93.62 278 GLU A C 1
ATOM 2207 O O . GLU A 1 278 ? -16.901 5.684 -4.402 1.00 93.62 278 GLU A O 1
ATOM 2212 N N . VAL A 1 279 ? -16.045 5.354 -2.353 1.00 93.44 279 VAL A N 1
ATOM 2213 C CA . VAL A 1 279 ? -15.533 3.998 -2.617 1.00 93.44 279 VAL A CA 1
ATOM 2214 C C . VAL A 1 279 ? -16.664 3.027 -2.944 1.00 93.44 279 VAL A C 1
ATOM 2216 O O . VAL A 1 279 ? -16.540 2.271 -3.904 1.00 93.44 279 VAL A O 1
ATOM 2219 N N . ALA A 1 280 ? -17.785 3.082 -2.221 1.00 90.69 280 ALA A N 1
ATOM 2220 C CA . ALA A 1 280 ? -18.960 2.267 -2.535 1.00 90.69 280 ALA A CA 1
ATOM 2221 C C . ALA A 1 280 ? -19.536 2.571 -3.935 1.00 90.69 280 ALA A C 1
ATOM 2223 O O . ALA A 1 280 ? -20.078 1.684 -4.586 1.00 90.69 280 ALA A O 1
ATOM 2224 N N . SER A 1 281 ? -19.366 3.797 -4.445 1.00 89.81 281 SER A N 1
ATOM 2225 C CA . SER A 1 281 ? -19.837 4.184 -5.786 1.00 89.81 281 SER A CA 1
ATOM 2226 C C . SER A 1 281 ? -19.012 3.607 -6.949 1.00 89.81 281 SER A C 1
ATOM 2228 O O . SER A 1 281 ? -19.417 3.734 -8.108 1.00 89.81 281 SER A O 1
ATOM 2230 N N . LEU A 1 282 ? -17.857 2.985 -6.678 1.00 86.44 282 LEU A N 1
ATOM 2231 C CA . LEU A 1 282 ? -17.031 2.334 -7.707 1.00 86.44 282 LEU A CA 1
ATOM 2232 C C . LEU A 1 282 ? -17.700 1.085 -8.309 1.00 86.44 282 LEU A C 1
ATOM 2234 O O . LEU A 1 282 ? -17.288 0.639 -9.371 1.00 86.44 282 LEU A O 1
ATOM 2238 N N . ASP A 1 283 ? -18.750 0.550 -7.680 1.00 67.38 283 ASP A N 1
ATOM 2239 C CA . ASP A 1 283 ? -19.517 -0.594 -8.199 1.00 67.38 283 ASP A CA 1
ATOM 2240 C C . ASP A 1 283 ? -20.511 -0.224 -9.321 1.00 67.38 283 ASP A C 1
ATOM 2242 O O . ASP A 1 283 ? -21.121 -1.107 -9.918 1.00 67.38 283 ASP A O 1
ATOM 2246 N N . GLY A 1 284 ? -20.704 1.071 -9.607 1.00 55.22 284 GLY A N 1
ATOM 2247 C CA . GLY A 1 284 ? -21.826 1.571 -10.414 1.00 55.22 284 GLY A CA 1
ATOM 2248 C C . GLY A 1 284 ? -21.511 2.056 -11.832 1.00 55.22 284 GLY A C 1
ATOM 2249 O O . GLY A 1 284 ? -22.360 2.720 -12.421 1.00 55.22 284 GLY A O 1
ATOM 2250 N N . GLY A 1 285 ? -20.320 1.802 -12.380 1.00 43.66 285 GLY A N 1
ATOM 2251 C CA . GLY A 1 285 ? -19.908 2.367 -13.670 1.00 43.66 285 GLY A CA 1
ATOM 2252 C C . GLY A 1 285 ? -19.313 1.355 -14.644 1.00 43.66 285 GLY A C 1
ATOM 2253 O O . GLY A 1 285 ? -18.097 1.257 -14.701 1.00 43.66 285 GLY A O 1
ATOM 2254 N N . GLY A 1 286 ? -20.174 0.695 -15.432 1.00 34.84 286 GLY A N 1
ATOM 2255 C CA . GLY A 1 286 ? -19.869 0.149 -16.771 1.00 34.84 286 GLY A CA 1
ATOM 2256 C C . GLY A 1 286 ? -18.907 -1.027 -16.857 1.00 34.84 286 GLY A C 1
ATOM 2257 O O . GLY A 1 286 ? -17.690 -0.777 -16.980 1.00 34.84 286 GLY A O 1
#

pLDDT: mean 78.04, std 16.56, range [34.84, 96.62]

Mean predicted aligned error: 14.01 Å

Foldseek 3Di:
DDDDDDDDDDPDPPPDPPPPPDPPDQLVVVLVVVVVVQLVVQLQVVLVVDPNSDQDPVNSVVSVVDLVPDDPVSVVVSVVSVVSNLVSVLVVVVVVCVVQQLSVLLCVLQVVQADDPPDLQDLPLSHAYPSLSVLVVVVLCVQCDPVLVVVLSVVLVVLQVVQCVVVPPPDDSVVSCPPLVNLLSLLVSLLSVLCVCQPPNVVVLVVSQCSSVVSVDCVCVVVVVDPSNGDDLSNSLSSNVSSLVSQQLVNDDPVSNVSSCVSPNPVSNVSSVVSNVVSVCSVPDD